Protein 8S9W (pdb70)

InterPro domains:
  IPR002048 EF-hand domain [PF00036] (59-84)
  IPR002048 EF-hand domain [PS50222] (58-88)
  IPR002048 EF-hand domain [SM00054] (57-85)
  IPR011992 EF-hand domain pair [SSF47473] (4-102)
  IPR013787 S100/CaBP-9k-type, calcium binding, subdomain [PF01023] (7-47)
  IPR013787 S100/CaBP-9k-type, calcium binding, subdomain [SM01394] (6-48)
  IPR018247 EF-Hand 1, calcium-binding site [PS00018] (66-78)
  IPR034325 S-100 [cd00213] (4-93)

Foldseek 3Di:
DDDPVRVVVVVVVVLQQVLCCPDDRSQWHALVSVLCSCVVPPVVVCVPDCNNPPVNSVVLQVVLPVVPPRIHGPVSCVSVVVVSVVVVVVVVVVVVVD/DDPVVVVVVVVVCLQQVLCCPDDHSQWAALVSQVVSCCVPPVVLLVVCPPCSSVVSVVQQVVLPVVPPRIHGPVSVVSVVVVSVVS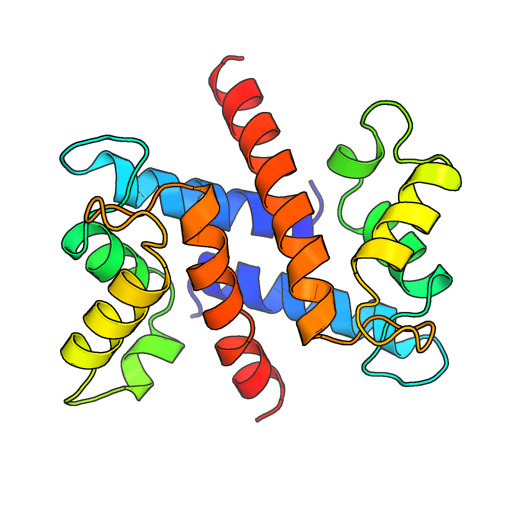VVVVVVD

Sequence (191 aa):
PDTPVEDSLFQIIHCFHHYAAREGDKETLSLEELKALLLDSVPRFMDTLGRRQPYYITELFRAADKNKDNQICFDEFLYILGKLVKDYHLQFHRQLCADTPVEDSLFQIIHCFHHYAAREGDKETLSLEELKALLLDSVPRFMDTLGRRQPYYITELFRAADKNKDNQICFDEFLYILGKLVVKDYHLQFHR

Secondary structure (P-SEA, 3-state):
cccaaaaaaaaaaaaaaaaaacccccccccaaaaaaaaaacccccccccccccaaaaaaaaaaaccccccccccccaaaaaaaaaaaaaaaaaaaaac/ccaaaaaaaaaaaaaaaaaacccccccccaaaaaaaaaaccaaaaaaaccaaaaaaaaaaaaaccccccccccccaaaaaaaaaaaaaaaacc

Solvent-accessible surface area: 10046 Å² total

Radius of gyration: 16.86 Å; Cα contacts (8 Å, |Δi|>4): 207; chains: 2; bounding box: 33×43×44 Å

B-factor: mean 42.8, std 12.38, range [26.48, 92.84]

GO terms:
  GO:0005576 extracellular region (C, IDA)
  GO:0042056 chemoattractant activity (F, IDA)
  GO:0006954 inflammatory response (P, IDA)
  GO:0006954 inflammatory response (P, IGI)
  GO:0005515 protein binding (F, IPI)

Structure (mmCIF, N/CA/C/O backbone):
data_8S9W
#
_entry.id   8S9W
#
_cell.length_a   31.540
_cell.length_b   68.400
_cell.length_c   85.610
_cell.angle_alpha   90.00
_cell.angle_beta   90.00
_cell.angle_gamma   90.00
#
_symmetry.space_group_name_H-M   'P 21 21 21'
#
loop_
_entity.id
_entity.type
_entity.pdbx_description
1 polymer 'Protein S100-A15A'
2 non-polymer GLYCEROL
3 non-polymer 'CALCIUM ION'
4 non-polymer 'THIOCYANATE ION'
5 non-polymer 'SODIUM ION'
6 non-polymer 'ACETATE ION'
7 water water
#
loop_
_atom_site.group_PDB
_atom_site.id
_atom_site.type_symbol
_atom_site.label_atom_id
_atom_site.label_alt_id
_atom_site.label_comp_id
_atom_site.label_asym_id
_atom_site.label_entity_id
_atom_site.label_seq_id
_atom_site.pdbx_PDB_ins_code
_atom_site.Cartn_x
_atom_site.Cartn_y
_atom_site.Cartn_z
_atom_site.occupancy
_atom_site.B_iso_or_equiv
_atom_site.auth_seq_id
_atom_site.auth_comp_id
_atom_site.auth_asym_id
_atom_site.auth_atom_id
_atom_site.pdbx_PDB_model_num
ATOM 1 N N . PRO A 1 2 ? 3.281 -11.003 8.836 1.00 56.44 2 PRO A N 1
ATOM 2 C CA . PRO A 1 2 ? 2.695 -10.755 10.174 1.00 51.86 2 PRO A CA 1
ATOM 3 C C . PRO A 1 2 ? 1.274 -10.172 10.086 1.00 48.96 2 PRO A C 1
ATOM 4 O O . PRO A 1 2 ? 0.803 -9.898 8.987 1.00 49.73 2 PRO A O 1
ATOM 8 N N . ASP A 1 3 ? 0.673 -9.948 11.253 1.00 46.42 3 ASP A N 1
ATOM 9 C CA . ASP A 1 3 ? -0.671 -9.343 11.418 1.00 40.84 3 ASP A CA 1
ATOM 10 C C . ASP A 1 3 ? -0.580 -7.887 10.960 1.00 37.98 3 ASP A C 1
ATOM 11 O O . ASP A 1 3 ? 0.473 -7.270 11.087 1.00 37.69 3 ASP A O 1
ATOM 16 N N . THR A 1 4 ? -1.661 -7.354 10.404 1.00 34.09 4 THR A N 1
ATOM 17 C CA . THR A 1 4 ? -1.732 -5.931 10.043 1.00 31.54 4 THR A CA 1
ATOM 18 C C . THR A 1 4 ? -1.808 -5.099 11.322 1.00 30.51 4 THR A C 1
ATOM 19 O O . THR A 1 4 ? -2.120 -5.585 12.405 1.00 31.09 4 THR A O 1
ATOM 23 N N . PRO A 1 5 ? -1.566 -3.786 11.194 1.00 31.14 5 PRO A N 1
ATOM 24 C CA . PRO A 1 5 ? -1.771 -2.864 12.310 1.00 35.44 5 PRO A CA 1
ATOM 25 C C . PRO A 1 5 ? -3.185 -2.953 12.903 1.00 32.32 5 PRO A C 1
ATOM 26 O O . PRO A 1 5 ? -3.324 -2.897 14.121 1.00 30.38 5 PRO A O 1
ATOM 30 N N . VAL A 1 6 ? -4.198 -3.095 12.058 1.00 30.41 6 VAL A N 1
ATOM 31 C CA . VAL A 1 6 ? -5.595 -3.189 12.549 1.00 29.46 6 VAL A CA 1
ATOM 32 C C . VAL A 1 6 ? -5.763 -4.506 13.275 1.00 31.53 6 VAL A C 1
ATOM 33 O O . VAL A 1 6 ? -6.460 -4.532 14.274 1.00 29.36 6 VAL A O 1
ATOM 37 N N . GLU A 1 7 ? -5.207 -5.589 12.755 1.00 31.78 7 GLU A N 1
ATOM 38 C CA . GLU A 1 7 ? -5.334 -6.894 13.424 1.00 30.44 7 GLU A CA 1
ATOM 39 C C . GLU A 1 7 ? -4.650 -6.831 14.797 1.00 31.67 7 GLU A C 1
ATOM 40 O O . GLU A 1 7 ? -5.208 -7.327 15.776 1.00 29.79 7 GLU A O 1
ATOM 46 N N . ASP A 1 8 ? -3.457 -6.239 14.856 1.00 30.86 8 ASP A N 1
ATOM 47 C CA . ASP A 1 8 ? -2.741 -6.008 16.134 1.00 36.00 8 ASP A CA 1
ATOM 48 C C . ASP A 1 8 ? -3.648 -5.212 17.075 1.00 31.79 8 ASP A C 1
ATOM 49 O O . ASP A 1 8 ? -3.666 -5.509 18.253 1.00 29.37 8 ASP A O 1
ATOM 54 N N . SER A 1 9 ? -4.366 -4.226 16.547 1.00 29.53 9 SER A N 1
ATOM 55 C CA . SER A 1 9 ? -5.277 -3.351 17.318 1.00 29.31 9 SER A CA 1
ATOM 56 C C . SER A 1 9 ? -6.421 -4.164 17.921 1.00 28.12 9 SER A C 1
ATOM 57 O O . SER A 1 9 ? -6.675 -4.048 19.126 1.00 27.44 9 SER A O 1
ATOM 60 N N . LEU A 1 10 ? -7.074 -4.972 17.096 1.00 28.59 10 LEU A N 1
ATOM 61 C CA . LEU A 1 10 ? -8.150 -5.853 17.588 1.00 29.87 10 LEU A CA 1
ATOM 62 C C . LEU A 1 10 ? -7.595 -6.770 18.669 1.00 29.40 10 LEU A C 1
ATOM 63 O O . LEU A 1 10 ? -8.255 -6.932 19.687 1.00 27.05 10 LEU A O 1
ATOM 68 N N . PHE A 1 11 ? -6.443 -7.397 18.464 1.00 29.29 11 PHE A N 1
ATOM 69 C CA . PHE A 1 11 ? -5.917 -8.340 19.469 1.00 31.30 11 PHE A CA 1
ATOM 70 C C . PHE A 1 11 ? -5.607 -7.598 20.766 1.00 33.29 11 PHE A C 1
ATOM 71 O O . PHE A 1 11 ? -5.810 -8.177 21.822 1.00 29.27 11 PHE A O 1
ATOM 79 N N . GLN A 1 12 ? -5.138 -6.350 20.671 1.00 30.08 12 GLN A N 1
ATOM 80 C CA . GLN A 1 12 ? -4.795 -5.549 21.855 1.00 33.17 12 GLN A CA 1
ATOM 81 C C . GLN A 1 12 ? -6.068 -5.313 22.672 1.00 28.23 12 GLN A C 1
ATOM 82 O O . GLN A 1 12 ? -6.002 -5.462 23.903 1.00 28.25 12 GLN A O 1
ATOM 88 N N . ILE A 1 13 ? -7.156 -4.926 22.010 1.00 29.35 13 ILE A N 1
ATOM 89 C CA . ILE A 1 13 ? -8.472 -4.693 22.651 1.00 30.72 13 ILE A CA 1
ATOM 90 C C . ILE A 1 13 ? -8.965 -5.973 23.337 1.00 30.06 13 ILE A C 1
ATOM 91 O O . ILE A 1 13 ? -9.327 -5.936 24.540 1.00 27.92 13 ILE A O 1
ATOM 96 N N . ILE A 1 14 ? -8.920 -7.090 22.629 1.00 29.06 14 ILE A N 1
ATOM 97 C CA . ILE A 1 14 ? -9.345 -8.396 23.191 1.00 29.12 14 ILE A CA 1
ATOM 98 C C . ILE A 1 14 ? -8.460 -8.747 24.398 1.00 29.74 14 ILE A C 1
ATOM 99 O O . ILE A 1 14 ? -8.998 -9.130 25.431 1.00 28.50 14 ILE A O 1
ATOM 104 N N . HIS A 1 15 ? -7.136 -8.685 24.259 1.00 28.53 15 HIS A N 1
ATOM 105 C CA . HIS A 1 15 ? -6.171 -8.985 25.357 1.00 31.71 15 HIS A CA 1
ATOM 106 C C . HIS A 1 15 ? -6.484 -8.143 26.595 1.00 33.32 15 HIS A C 1
ATOM 107 O O . HIS A 1 15 ? -6.463 -8.695 27.723 1.00 33.51 15 HIS A O 1
ATOM 114 N N . CYS A 1 16 ? -6.703 -6.847 26.405 1.00 29.43 16 CYS A N 1
ATOM 115 C CA . CYS A 1 16 ? -7.077 -5.883 27.470 1.00 31.48 16 CYS A CA 1
ATOM 116 C C . CYS A 1 16 ? -8.324 -6.364 28.235 1.00 30.06 16 CYS A C 1
ATOM 117 O O . CYS A 1 16 ? -8.280 -6.490 29.463 1.00 29.24 16 CYS A O 1
ATOM 120 N N . PHE A 1 17 ? -9.428 -6.623 27.544 1.00 27.91 17 PHE A N 1
ATOM 121 C CA . PHE A 1 17 ? -10.666 -7.163 28.126 1.00 30.56 17 PHE A CA 1
ATOM 122 C C . PHE A 1 17 ? -10.343 -8.371 29.023 1.00 29.87 17 PHE A C 1
ATOM 123 O O . PHE A 1 17 ? -10.778 -8.418 30.205 1.00 30.99 17 PHE A O 1
ATOM 131 N N . HIS A 1 18 ? -9.621 -9.332 28.461 1.00 30.28 18 HIS A N 1
ATOM 132 C CA . HIS A 1 18 ? -9.319 -10.617 29.132 1.00 33.15 18 HIS A CA 1
ATOM 133 C C . HIS A 1 18 ? -8.433 -10.414 30.358 1.00 34.35 18 HIS A C 1
ATOM 134 O O . HIS A 1 18 ? -8.645 -11.139 31.361 1.00 32.06 18 HIS A O 1
ATOM 141 N N . HIS A 1 19 ? -7.459 -9.507 30.271 1.00 31.12 19 HIS A N 1
ATOM 142 C CA . HIS A 1 19 ? -6.530 -9.236 31.373 1.00 32.80 19 HIS A CA 1
ATOM 143 C C . HIS A 1 19 ? -7.328 -8.748 32.590 1.00 35.21 19 HIS A C 1
ATOM 144 O O . HIS A 1 19 ? -7.159 -9.308 33.689 1.00 33.03 19 HIS A O 1
ATOM 151 N N . TYR A 1 20 ? -8.192 -7.745 32.413 1.00 31.29 20 TYR A N 1
ATOM 152 C CA . TYR A 1 20 ? -8.983 -7.191 33.528 1.00 30.58 20 TYR A CA 1
ATOM 153 C C . TYR A 1 20 ? -10.066 -8.165 33.972 1.00 31.17 20 TYR A C 1
ATOM 154 O O . TYR A 1 20 ? -10.347 -8.209 35.188 1.00 34.32 20 TYR A O 1
ATOM 163 N N . ALA A 1 21 ? -10.686 -8.886 33.043 1.00 31.55 21 ALA A N 1
ATOM 164 C CA . ALA A 1 21 ? -11.818 -9.758 33.401 1.00 31.06 21 ALA A CA 1
ATOM 165 C C . ALA A 1 21 ? -11.302 -10.940 34.256 1.00 31.73 21 ALA A C 1
ATOM 166 O O . ALA A 1 21 ? -12.087 -11.496 35.018 1.00 31.74 21 ALA A O 1
ATOM 168 N N . ALA A 1 22 ? -10.021 -11.275 34.176 1.00 34.02 22 ALA A N 1
ATOM 169 C CA . ALA A 1 22 ? -9.438 -12.467 34.855 1.00 37.63 22 ALA A CA 1
ATOM 170 C C . ALA A 1 22 ? -9.192 -12.205 36.351 1.00 39.79 22 ALA A C 1
ATOM 171 O O . ALA A 1 22 ? -8.749 -13.139 37.047 1.00 39.50 22 ALA A O 1
ATOM 173 N N . ARG A 1 23 ? -9.433 -11.009 36.855 1.00 35.16 23 ARG A N 1
ATOM 174 C CA . ARG A 1 23 ? -8.979 -10.639 38.228 1.00 39.46 23 ARG A CA 1
ATOM 175 C C . ARG A 1 23 ? -9.836 -11.303 39.308 1.00 43.25 23 ARG A C 1
ATOM 176 O O . ARG A 1 23 ? -9.272 -11.798 40.294 1.00 44.12 23 ARG A O 1
ATOM 184 N N . GLU A 1 24 ? -11.144 -11.321 39.134 1.00 41.37 24 GLU A N 1
ATOM 185 C CA . GLU A 1 24 ? -12.082 -11.793 40.179 1.00 43.35 24 GLU A CA 1
ATOM 186 C C . GLU A 1 24 ? -13.340 -12.331 39.494 1.00 47.12 24 GLU A C 1
ATOM 187 O O . GLU A 1 24 ? -13.523 -12.070 38.285 1.00 36.18 24 GLU A O 1
ATOM 193 N N . GLY A 1 25 ? -14.153 -13.092 40.235 1.00 46.70 25 GLY A N 1
ATOM 194 C CA . GLY A 1 25 ? -15.387 -13.726 39.740 1.00 42.78 25 GLY A CA 1
ATOM 195 C C . GLY A 1 25 ? -15.166 -14.477 38.444 1.00 45.58 25 GLY A C 1
ATOM 196 O O . GLY A 1 25 ? -14.085 -15.058 38.262 1.00 46.78 25 GLY A O 1
ATOM 197 N N . ASP A 1 26 ? -16.184 -14.511 37.588 1.00 42.64 26 ASP A N 1
ATOM 198 C CA . ASP A 1 26 ? -16.069 -15.062 36.217 1.00 45.93 26 ASP A CA 1
ATOM 199 C C . ASP A 1 26 ? -14.856 -14.393 35.534 1.00 45.60 26 ASP A C 1
ATOM 200 O O . ASP A 1 26 ? -14.760 -13.122 35.480 1.00 42.54 26 ASP A O 1
ATOM 205 N N . LYS A 1 27 ? -13.941 -15.218 35.036 1.00 41.81 27 LYS A N 1
ATOM 206 C CA . LYS A 1 27 ? -12.685 -14.772 34.396 1.00 45.29 27 LYS A CA 1
ATOM 207 C C . LYS A 1 27 ? -12.939 -14.254 32.976 1.00 42.10 27 LYS A C 1
ATOM 208 O O . LYS A 1 27 ? -11.963 -13.754 32.389 1.00 49.47 27 LYS A O 1
ATOM 214 N N . GLU A 1 28 ? -14.165 -14.360 32.434 1.00 38.77 28 GLU A N 1
ATOM 215 C CA . GLU A 1 28 ? -14.546 -13.846 31.080 1.00 42.62 28 GLU A CA 1
ATOM 216 C C . GLU A 1 28 ? -15.578 -12.709 31.198 1.00 35.55 28 GLU A C 1
ATOM 217 O O . GLU A 1 28 ? -16.132 -12.307 30.175 1.00 35.08 28 GLU A O 1
ATOM 223 N N . THR A 1 29 ? -15.794 -12.150 32.390 1.00 36.87 29 THR A N 1
ATOM 224 C CA . THR A 1 29 ? -16.644 -10.938 32.537 1.00 34.48 29 THR A CA 1
ATOM 225 C C . THR A 1 29 ? -15.928 -9.935 33.421 1.00 35.37 29 THR A C 1
ATOM 226 O O . THR A 1 29 ? -15.071 -10.333 34.219 1.00 36.22 29 THR A O 1
ATOM 230 N N . LEU A 1 30 ? -16.316 -8.679 33.283 1.00 29.41 30 LEU A N 1
ATOM 231 C CA . LEU A 1 30 ? -15.813 -7.553 34.104 1.00 29.96 30 LEU A CA 1
ATOM 232 C C . LEU A 1 30 ? -16.810 -7.244 35.217 1.00 31.64 30 LEU A C 1
ATOM 233 O O . LEU A 1 30 ? -17.963 -6.934 34.916 1.00 29.75 30 LEU A O 1
ATOM 238 N N . SER A 1 31 ? -16.319 -7.245 36.443 1.00 31.36 31 SER A N 1
ATOM 239 C CA . SER A 1 31 ? -16.973 -6.567 37.594 1.00 33.93 31 SER A CA 1
ATOM 240 C C . SER A 1 31 ? -16.870 -5.060 37.372 1.00 32.79 31 SER A C 1
ATOM 241 O O . SER A 1 31 ? -16.079 -4.662 36.507 1.00 32.85 31 SER A O 1
ATOM 244 N N . LEU A 1 32 ? -17.623 -4.249 38.113 1.00 31.31 32 LEU A N 1
ATOM 245 C CA . LEU A 1 32 ? -17.436 -2.781 38.054 1.00 33.98 32 LEU A CA 1
ATOM 246 C C . LEU A 1 32 ? -15.968 -2.455 38.376 1.00 32.33 32 LEU A C 1
ATOM 247 O O . LEU A 1 32 ? -15.407 -1.572 37.718 1.00 32.12 32 LEU A O 1
ATOM 252 N N . GLU A 1 33 ? -15.372 -3.126 39.347 1.00 34.52 33 GLU A N 1
ATOM 253 C CA . GLU A 1 33 ? -13.993 -2.817 39.808 1.00 37.43 33 GLU A CA 1
ATOM 254 C C . GLU A 1 33 ? -13.001 -3.161 38.687 1.00 36.42 33 GLU A C 1
ATOM 255 O O . GLU A 1 33 ? -12.020 -2.417 38.484 1.00 30.46 33 GLU A O 1
ATOM 261 N N . GLU A 1 34 ? -13.230 -4.266 37.991 1.00 32.45 34 GLU A N 1
ATOM 262 C CA . GLU A 1 34 ? -12.421 -4.634 36.797 1.00 32.34 34 GLU A CA 1
ATOM 263 C C . GLU A 1 34 ? -12.602 -3.611 35.670 1.00 30.72 34 GLU A C 1
ATOM 264 O O . GLU A 1 34 ? -11.593 -3.233 35.064 1.00 29.51 34 GLU A O 1
ATOM 270 N N . LEU A 1 35 ? -13.842 -3.186 35.359 1.00 30.70 35 LEU A N 1
ATOM 271 C CA . LEU A 1 35 ? -14.077 -2.168 34.292 1.00 31.27 35 LEU A CA 1
ATOM 272 C C . LEU A 1 35 ? -13.385 -0.862 34.661 1.00 31.01 35 LEU A C 1
ATOM 273 O O . LEU A 1 35 ? -12.763 -0.238 33.789 1.00 28.66 35 LEU A O 1
ATOM 278 N N . LYS A 1 36 ? -13.547 -0.419 35.901 1.00 31.95 36 LYS A N 1
ATOM 279 C CA . LYS A 1 36 ? -12.936 0.845 36.363 1.00 30.34 36 LYS A CA 1
ATOM 280 C C . LYS A 1 36 ? -11.423 0.796 36.149 1.00 29.31 36 LYS A C 1
ATOM 281 O O . LYS A 1 36 ? -10.892 1.744 35.576 1.00 29.20 36 LYS A O 1
ATOM 287 N N . ALA A 1 37 ? -10.759 -0.282 36.558 1.00 29.30 37 ALA A N 1
ATOM 288 C CA . ALA A 1 37 ? -9.287 -0.432 36.371 1.00 31.73 37 ALA A CA 1
ATOM 289 C C . ALA A 1 37 ? -8.972 -0.461 34.872 1.00 30.52 37 ALA A C 1
ATOM 290 O O . ALA A 1 37 ? -8.032 0.217 34.428 1.00 32.94 37 ALA A O 1
ATOM 292 N N . LEU A 1 38 ? -9.722 -1.243 34.103 1.00 28.28 38 LEU A N 1
ATOM 293 C CA . LEU A 1 38 ? -9.530 -1.306 32.634 1.00 30.53 38 LEU A CA 1
ATOM 294 C C . LEU A 1 38 ? -9.530 0.113 32.050 1.00 30.19 38 LEU A C 1
ATOM 295 O O . LEU A 1 38 ? -8.577 0.463 31.373 1.00 31.60 38 LEU A O 1
ATOM 300 N N . LEU A 1 39 ? -10.532 0.927 32.363 1.00 28.41 39 LEU A N 1
ATOM 301 C CA . LEU A 1 39 ? -10.682 2.275 31.764 1.00 30.29 39 LEU A CA 1
ATOM 302 C C . LEU A 1 39 ? -9.564 3.192 32.254 1.00 30.82 39 LEU A C 1
ATOM 303 O O . LEU A 1 39 ? -8.949 3.864 31.425 1.00 31.24 39 LEU A O 1
ATOM 308 N N . LEU A 1 40 ? -9.306 3.233 33.562 1.00 33.51 40 LEU A N 1
ATOM 309 C CA . LEU A 1 40 ? -8.305 4.209 34.076 1.00 37.41 40 LEU A CA 1
ATOM 310 C C . LEU A 1 40 ? -6.928 3.850 33.558 1.00 32.99 40 LEU A C 1
ATOM 311 O O . LEU A 1 40 ? -6.181 4.774 33.245 1.00 35.33 40 LEU A O 1
ATOM 316 N N . ASP A 1 41 ? -6.602 2.551 33.486 1.00 32.90 41 ASP A N 1
ATOM 317 C CA . ASP A 1 41 ? -5.274 2.101 32.989 1.00 33.99 41 ASP A CA 1
ATOM 318 C C . ASP A 1 41 ? -5.159 2.268 31.454 1.00 34.37 41 ASP A C 1
ATOM 319 O O . ASP A 1 41 ? -4.082 2.604 30.959 1.00 35.97 41 ASP A O 1
ATOM 324 N N . SER A 1 42 ? -6.198 1.962 30.692 1.00 31.18 42 SER A N 1
ATOM 325 C CA . SER A 1 42 ? -6.080 1.671 29.233 1.00 31.51 42 SER A CA 1
ATOM 326 C C . SER A 1 42 ? -6.419 2.900 28.401 1.00 31.18 42 SER A C 1
ATOM 327 O O . SER A 1 42 ? -5.864 3.036 27.290 1.00 33.21 42 SER A O 1
ATOM 330 N N . VAL A 1 43 ? -7.384 3.698 28.879 1.00 32.23 43 VAL A N 1
ATOM 331 C CA . VAL A 1 43 ? -7.881 4.887 28.140 1.00 29.98 43 VAL A CA 1
ATOM 332 C C . VAL A 1 43 ? -7.843 6.129 29.040 1.00 31.55 43 VAL A C 1
ATOM 333 O O . VAL A 1 43 ? -8.853 6.827 29.209 1.00 31.17 43 VAL A O 1
ATOM 337 N N . PRO A 1 44 ? -6.639 6.496 29.541 1.00 33.27 44 PRO A N 1
ATOM 338 C CA . PRO A 1 44 ? -6.486 7.679 30.399 1.00 38.66 44 PRO A CA 1
ATOM 339 C C . PRO A 1 44 ? -6.980 8.980 29.735 1.00 39.32 44 PRO A C 1
ATOM 340 O O . PRO A 1 44 ? -7.659 9.743 30.422 1.00 41.60 44 PRO A O 1
ATOM 344 N N . ARG A 1 45 ? -6.764 9.168 28.430 1.00 37.50 45 ARG A N 1
ATOM 345 C CA . ARG A 1 45 ? -7.165 10.422 27.728 1.00 38.60 45 ARG A CA 1
ATOM 346 C C . ARG A 1 45 ? -8.688 10.577 27.780 1.00 40.58 45 ARG A C 1
ATOM 347 O O . ARG A 1 45 ? -9.163 11.653 28.164 1.00 45.26 45 ARG A O 1
ATOM 355 N N . PHE A 1 46 ? -9.425 9.507 27.501 1.00 35.22 46 PHE A N 1
ATOM 356 C CA . PHE A 1 46 ? -10.898 9.417 27.687 1.00 35.47 46 PHE A CA 1
ATOM 357 C C . PHE A 1 46 ? -11.272 9.774 29.136 1.00 35.14 46 PHE A C 1
ATOM 358 O O . PHE A 1 46 ? -12.171 10.555 29.351 1.00 39.55 46 PHE A O 1
ATOM 366 N N . MET A 1 47 ? -10.636 9.144 30.125 1.00 38.04 47 MET A N 1
ATOM 367 C CA . MET A 1 47 ? -11.006 9.290 31.553 1.00 41.02 47 MET A CA 1
ATOM 368 C C . MET A 1 47 ? -10.619 10.696 32.075 1.00 48.66 47 MET A C 1
ATOM 369 O O . MET A 1 47 ? -11.287 11.158 33.009 1.00 48.54 47 MET A O 1
ATOM 374 N N . ASP A 1 48 ? -9.656 11.385 31.445 1.00 55.46 48 ASP A N 1
ATOM 375 C CA . ASP A 1 48 ? -9.252 12.796 31.749 1.00 63.39 48 ASP A CA 1
ATOM 376 C C . ASP A 1 48 ? -10.392 13.784 31.459 1.00 64.35 48 ASP A C 1
ATOM 377 O O . ASP A 1 48 ? -10.446 14.807 32.148 1.00 72.35 48 ASP A O 1
ATOM 382 N N . THR A 1 49 ? -11.230 13.527 30.451 1.00 69.08 49 THR A N 1
ATOM 383 C CA . THR A 1 49 ? -12.352 14.418 30.050 1.00 64.96 49 THR A CA 1
ATOM 384 C C . THR A 1 49 ? -13.248 14.710 31.257 1.00 69.18 49 THR A C 1
ATOM 385 O O . THR A 1 49 ? -13.718 13.739 31.909 1.00 65.07 49 THR A O 1
ATOM 389 N N . LEU A 1 50 ? -13.490 16.002 31.503 1.00 64.25 50 LEU A N 1
ATOM 390 C CA . LEU A 1 50 ? -14.429 16.542 32.522 1.00 66.47 50 LEU A CA 1
ATOM 391 C C . LEU A 1 50 ? -14.531 15.558 33.689 1.00 66.07 50 LEU A C 1
ATOM 392 O O . LEU A 1 50 ? -13.496 15.294 34.341 1.00 70.15 50 LEU A O 1
ATOM 393 N N . GLY A 1 51 ? -15.727 15.016 33.919 1.00 62.32 51 GLY A N 1
ATOM 394 C CA . GLY A 1 51 ? -16.052 14.286 35.158 1.00 59.36 51 GLY A CA 1
ATOM 395 C C . GLY A 1 51 ? -15.990 12.774 35.008 1.00 57.27 51 GLY A C 1
ATOM 396 O O . GLY A 1 51 ? -16.558 12.087 35.889 1.00 53.57 51 GLY A O 1
ATOM 397 N N . ARG A 1 52 ? -15.312 12.238 33.983 1.00 49.55 52 ARG A N 1
ATOM 398 C CA . ARG A 1 52 ? -15.404 10.774 33.696 1.00 53.18 52 ARG A CA 1
ATOM 399 C C . ARG A 1 52 ? -14.645 9.959 34.755 1.00 52.54 52 ARG A C 1
ATOM 400 O O . ARG A 1 52 ? -14.953 8.753 34.894 1.00 53.91 52 ARG A O 1
ATOM 408 N N . ARG A 1 53 ? -13.717 10.579 35.489 1.00 51.25 53 ARG A N 1
ATOM 409 C CA . ARG A 1 53 ? -13.026 9.958 36.656 1.00 56.27 53 ARG A CA 1
ATOM 410 C C . ARG A 1 53 ? -13.978 9.885 37.868 1.00 59.50 53 ARG A C 1
ATOM 411 O O . ARG A 1 53 ? -13.614 9.214 38.844 1.00 60.78 53 ARG A O 1
ATOM 419 N N . GLN A 1 54 ? -15.156 10.519 37.840 1.00 57.58 54 GLN A N 1
ATOM 420 C CA . GLN A 1 54 ? -16.0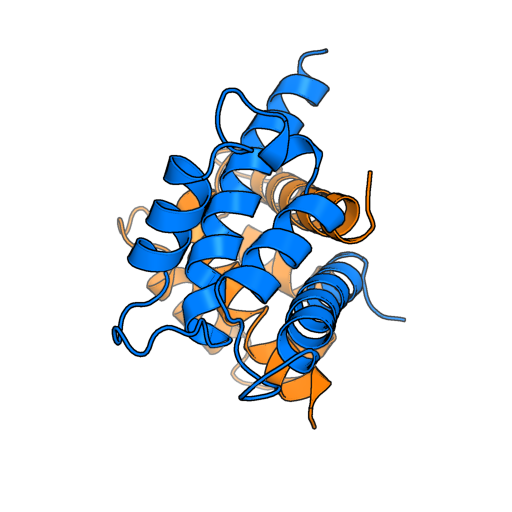66 10.513 39.018 1.00 64.34 54 GLN A CA 1
ATOM 421 C C . GLN A 1 54 ? -16.898 9.230 39.006 1.00 61.25 54 GLN A C 1
ATOM 422 O O . GLN A 1 54 ? -17.305 8.737 37.951 1.00 57.80 54 GLN A O 1
ATOM 428 N N . PRO A 1 55 ? -17.152 8.662 40.205 1.00 61.69 55 PRO A N 1
ATOM 429 C CA . PRO A 1 55 ? -18.026 7.502 40.374 1.00 59.63 55 PRO A CA 1
ATOM 430 C C . PRO A 1 55 ? -19.302 7.489 39.528 1.00 56.54 55 PRO A C 1
ATOM 431 O O . PRO A 1 55 ? -19.619 6.460 38.966 1.00 57.70 55 PRO A O 1
ATOM 435 N N . TYR A 1 56 ? -20.014 8.615 39.475 1.00 53.53 56 TYR A N 1
ATOM 436 C CA . TYR A 1 56 ? -21.296 8.727 38.739 1.00 55.59 56 TYR A CA 1
ATOM 437 C C . TYR A 1 56 ? -21.114 8.215 37.305 1.00 49.17 56 TYR A C 1
ATOM 438 O O . TYR A 1 56 ? -21.921 7.378 36.834 1.00 45.39 56 TYR A O 1
ATOM 447 N N . TYR A 1 57 ? -20.094 8.717 36.612 1.00 45.50 57 TYR A N 1
ATOM 448 C CA . TYR A 1 57 ? -19.894 8.382 35.184 1.00 46.15 57 TYR A CA 1
ATOM 449 C C . TYR A 1 57 ? -19.627 6.870 35.043 1.00 40.17 57 TYR A C 1
ATOM 450 O O . TYR A 1 57 ? -20.266 6.228 34.203 1.00 43.42 57 TYR A O 1
ATOM 459 N N . ILE A 1 58 ? -18.690 6.322 35.810 1.00 41.96 58 ILE A N 1
ATOM 460 C CA . ILE A 1 58 ? -18.305 4.891 35.633 1.00 42.19 58 ILE A CA 1
ATOM 461 C C . ILE A 1 58 ? -19.507 4.024 36.021 1.00 39.24 58 ILE A C 1
ATOM 462 O O . ILE A 1 58 ? -19.835 3.104 35.248 1.00 38.51 58 ILE A O 1
ATOM 467 N N . THR A 1 59 ? -20.238 4.372 37.084 1.00 40.73 59 THR A N 1
ATOM 468 C CA . THR A 1 59 ? -21.411 3.568 37.519 1.00 42.75 59 THR A CA 1
ATOM 469 C C . THR A 1 59 ? -22.501 3.595 36.428 1.00 46.49 59 THR A C 1
ATOM 470 O O . THR A 1 59 ? -23.076 2.535 36.152 1.00 39.43 59 THR A O 1
ATOM 474 N N . GLU A 1 60 ? -22.766 4.733 35.789 1.00 38.72 60 GLU A N 1
ATOM 475 C CA . GLU A 1 60 ? -23.805 4.837 34.727 1.00 44.27 60 GLU A CA 1
ATOM 476 C C . GLU A 1 60 ? -23.375 4.101 33.444 1.00 41.44 60 GLU A C 1
ATOM 477 O O . GLU A 1 60 ? -24.233 3.506 32.741 1.00 40.47 60 GLU A O 1
ATOM 483 N N . LEU A 1 61 ? -22.091 4.125 33.103 1.00 38.46 61 LEU A N 1
ATOM 484 C CA . LEU A 1 61 ? -21.587 3.423 31.892 1.00 36.51 61 LEU A CA 1
ATOM 485 C C . LEU A 1 61 ? -21.735 1.917 32.122 1.00 36.47 61 LEU A C 1
ATOM 486 O O . LEU A 1 61 ? -22.176 1.230 31.203 1.00 38.26 61 LEU A O 1
ATOM 491 N N . PHE A 1 62 ? -21.387 1.437 33.316 1.00 34.37 62 PHE A N 1
ATOM 492 C CA . PHE A 1 62 ? -21.511 -0.002 33.661 1.00 35.09 62 PHE A CA 1
ATOM 493 C C . PHE A 1 62 ? -22.985 -0.382 33.583 1.00 33.92 62 PHE A C 1
ATOM 494 O O . PHE A 1 62 ? -23.314 -1.413 32.977 1.00 37.47 62 PHE A O 1
ATOM 502 N N . ARG A 1 63 ? -23.852 0.440 34.188 1.00 36.62 63 ARG A N 1
ATOM 503 C CA . ARG A 1 63 ? -25.311 0.135 34.179 1.00 39.82 63 ARG A CA 1
ATOM 504 C C . ARG A 1 63 ? -25.795 0.060 32.727 1.00 38.19 63 ARG A C 1
ATOM 505 O O . ARG A 1 63 ? -26.521 -0.905 32.381 1.00 39.21 63 ARG A O 1
ATOM 513 N N . ALA A 1 64 ? -25.446 1.031 31.882 1.00 39.55 64 ALA A N 1
ATOM 514 C CA . ALA A 1 64 ? -25.914 1.038 30.479 1.00 42.15 64 ALA A CA 1
ATOM 515 C C . ALA A 1 64 ? -25.423 -0.222 29.742 1.00 41.21 64 ALA A C 1
ATOM 516 O O . ALA A 1 64 ? -26.164 -0.779 28.894 1.00 40.77 64 ALA A O 1
ATOM 518 N N . ALA A 1 65 ? -24.186 -0.645 30.004 1.00 40.78 65 ALA A N 1
ATOM 519 C CA . ALA A 1 65 ? -23.534 -1.759 29.289 1.00 34.44 65 ALA A CA 1
ATOM 520 C C . ALA A 1 65 ? -24.110 -3.099 29.757 1.00 34.56 65 ALA A C 1
ATOM 521 O O . ALA A 1 65 ? -24.110 -4.012 28.947 1.00 33.68 65 ALA A O 1
ATOM 523 N N . ASP A 1 66 ? -24.500 -3.206 31.028 1.00 37.67 66 ASP A N 1
ATOM 524 C CA . ASP A 1 66 ? -24.927 -4.479 31.668 1.00 35.75 66 ASP A CA 1
ATOM 525 C C . ASP A 1 66 ? -26.399 -4.749 31.306 1.00 42.02 66 ASP A C 1
ATOM 526 O O . ASP A 1 66 ? -27.277 -4.638 32.201 1.00 39.05 66 ASP A O 1
ATOM 531 N N . LYS A 1 67 ? -26.642 -5.112 30.055 1.00 40.91 67 LYS A N 1
ATOM 532 C CA . LYS A 1 67 ? -28.001 -5.242 29.467 1.00 44.82 67 LYS A CA 1
ATOM 533 C C . LYS A 1 67 ? -28.790 -6.340 30.199 1.00 45.09 67 LYS A C 1
ATOM 534 O O . LYS A 1 67 ? -29.998 -6.140 30.376 1.00 43.66 67 LYS A O 1
ATOM 538 N N . ASN A 1 68 ? -28.171 -7.431 30.668 1.00 39.75 68 ASN A N 1
ATOM 539 C CA . ASN A 1 68 ? -28.949 -8.506 31.347 1.00 38.58 68 ASN A CA 1
ATOM 540 C C . ASN A 1 68 ? -28.937 -8.324 32.880 1.00 39.06 68 ASN A C 1
ATOM 541 O O . ASN A 1 68 ? -29.345 -9.253 33.571 1.00 40.91 68 ASN A O 1
ATOM 546 N N . LYS A 1 69 ? -28.425 -7.209 33.408 1.00 39.15 69 LYS A N 1
ATOM 547 C CA . LYS A 1 69 ? -28.578 -6.811 34.844 1.00 42.19 69 LYS A CA 1
ATOM 548 C C . LYS A 1 69 ? -28.005 -7.866 35.795 1.00 40.29 69 LYS A C 1
ATOM 549 O O . LYS A 1 69 ? -28.593 -8.053 36.869 1.00 42.93 69 LYS A O 1
ATOM 553 N N . ASP A 1 70 ? -26.907 -8.536 35.440 1.00 35.57 70 ASP A N 1
ATOM 554 C CA . ASP A 1 70 ? -26.295 -9.591 36.283 1.00 35.69 70 ASP A CA 1
ATOM 555 C C . ASP A 1 70 ? -25.039 -9.057 36.968 1.00 34.36 70 ASP A C 1
ATOM 556 O O . ASP A 1 70 ? -24.320 -9.882 37.531 1.00 36.45 70 ASP A O 1
ATOM 561 N N . ASN A 1 71 ? -24.776 -7.747 36.925 1.00 32.68 71 ASN A N 1
ATOM 562 C CA . ASN A 1 71 ? -23.673 -7.098 37.675 1.00 34.13 71 ASN A CA 1
ATOM 563 C C . ASN A 1 71 ? -22.309 -7.594 37.167 1.00 36.92 71 ASN A C 1
ATOM 564 O O . ASN A 1 71 ? -21.338 -7.616 37.949 1.00 36.02 71 ASN A O 1
ATOM 569 N N . GLN A 1 72 ? -22.221 -7.916 35.880 1.00 35.22 72 GLN A N 1
ATOM 570 C CA . GLN A 1 72 ? -20.926 -8.122 35.195 1.00 34.12 72 GLN A CA 1
ATOM 571 C C . GLN A 1 72 ? -21.091 -7.783 33.706 1.00 37.05 72 GLN A C 1
ATOM 572 O O . GLN A 1 72 ? -22.222 -7.855 33.177 1.00 35.71 72 GLN A O 1
ATOM 578 N N . ILE A 1 73 ? -20.003 -7.369 33.066 1.00 33.49 73 ILE A N 1
ATOM 579 C CA . ILE A 1 73 ? -19.941 -7.069 31.607 1.00 33.42 73 ILE A CA 1
ATOM 580 C C . ILE A 1 73 ? -19.286 -8.255 30.900 1.00 31.83 73 ILE A C 1
ATOM 581 O O . ILE A 1 73 ? -18.066 -8.474 31.056 1.00 31.52 73 ILE A O 1
ATOM 586 N N . CYS A 1 74 ? -20.048 -8.978 30.104 1.00 32.42 74 CYS A N 1
ATOM 587 C CA . CYS A 1 74 ? -19.479 -10.031 29.236 1.00 36.24 74 CYS A CA 1
ATOM 588 C C . CYS A 1 74 ? -18.899 -9.379 27.972 1.00 32.47 74 CYS A C 1
ATOM 589 O O . CYS A 1 74 ? -19.020 -8.162 27.747 1.00 30.03 74 CYS A O 1
ATOM 592 N N . PHE A 1 75 ? -18.260 -10.185 27.151 1.00 36.49 75 PHE A N 1
ATOM 593 C CA . PHE A 1 75 ? -17.549 -9.678 25.956 1.00 35.74 75 PHE A CA 1
ATOM 594 C C . PHE A 1 75 ? -18.521 -8.972 25.010 1.00 34.37 75 PHE A C 1
ATOM 595 O O . PHE A 1 75 ? -18.174 -7.893 24.561 1.00 32.06 75 PHE A O 1
ATOM 603 N N . ASP A 1 76 ? -19.696 -9.546 24.719 1.00 35.32 76 ASP A N 1
ATOM 604 C CA . ASP A 1 76 ? -20.706 -8.909 23.818 1.00 39.09 76 ASP A CA 1
ATOM 605 C C . ASP A 1 76 ? -21.156 -7.561 24.404 1.00 35.69 76 ASP A C 1
ATOM 606 O O . ASP A 1 76 ? -21.239 -6.554 23.657 1.00 36.53 76 ASP A O 1
ATOM 611 N N . GLU A 1 77 ? -21.399 -7.480 25.712 1.00 32.73 77 GLU A N 1
ATOM 612 C CA . GLU A 1 77 ? -21.832 -6.206 26.343 1.00 32.21 77 GLU A CA 1
ATOM 613 C C . GLU A 1 77 ? -20.680 -5.195 26.276 1.00 30.91 77 GLU A C 1
ATOM 614 O O . GLU A 1 77 ? -20.938 -3.983 26.223 1.00 32.14 77 GLU A O 1
ATOM 620 N N . PHE A 1 78 ? -19.430 -5.640 26.323 1.00 31.33 78 PHE A N 1
ATOM 621 C CA . PHE A 1 78 ? -18.255 -4.738 26.281 1.00 33.04 78 PHE A CA 1
ATOM 622 C C . PHE A 1 78 ? -18.206 -3.958 24.957 1.00 32.87 78 PHE A C 1
ATOM 623 O O . PHE A 1 78 ? -17.708 -2.814 24.951 1.00 32.05 78 PHE A O 1
ATOM 631 N N . LEU A 1 79 ? -18.745 -4.501 23.863 1.00 33.63 79 LEU A N 1
ATOM 632 C CA . LEU A 1 79 ? -18.791 -3.792 22.554 1.00 33.31 79 LEU A CA 1
ATOM 633 C C . LEU A 1 79 ? -19.490 -2.445 22.705 1.00 32.45 79 LEU A C 1
ATOM 634 O O . LEU A 1 79 ? -19.112 -1.512 22.010 1.00 34.95 79 LEU A O 1
ATOM 639 N N . TYR A 1 80 ? -20.468 -2.348 23.588 1.00 34.31 80 TYR A N 1
ATOM 640 C CA . TYR A 1 80 ? -21.171 -1.075 23.858 1.00 35.42 80 TYR A CA 1
ATOM 641 C C . TYR A 1 80 ? -20.142 -0.025 24.321 1.00 33.48 80 TYR A C 1
ATOM 642 O O . TYR A 1 80 ? -20.137 1.158 23.851 1.00 34.98 80 TYR A O 1
ATOM 651 N N . ILE A 1 81 ? -19.293 -0.433 25.269 1.00 30.51 81 ILE A N 1
ATOM 652 C CA . ILE A 1 81 ? -18.264 0.433 25.886 1.00 32.61 81 ILE A CA 1
ATOM 653 C C . ILE A 1 81 ? -17.240 0.752 24.790 1.00 30.14 81 ILE A C 1
ATOM 654 O O . ILE A 1 81 ? -16.831 1.915 24.668 1.00 31.83 81 ILE A O 1
ATOM 659 N N . LEU A 1 82 ? -16.796 -0.252 24.040 1.00 31.61 82 LEU A N 1
ATOM 660 C CA . LEU A 1 82 ? -15.780 -0.045 22.980 1.00 31.99 82 LEU A CA 1
ATOM 661 C C . LEU A 1 82 ? -16.299 0.996 21.979 1.00 32.49 82 LEU A C 1
ATOM 662 O O . LEU A 1 82 ? -15.524 1.860 21.624 1.00 30.57 82 LEU A O 1
ATOM 667 N N . GLY A 1 83 ? -17.587 0.964 21.623 1.00 32.99 83 GLY A N 1
ATOM 668 C CA . GLY A 1 83 ? -18.196 1.973 20.727 1.00 34.61 83 GLY A CA 1
ATOM 669 C C . GLY A 1 83 ? -18.092 3.379 21.295 1.00 33.20 83 GLY A C 1
ATOM 670 O O . GLY A 1 83 ? -17.699 4.314 20.534 1.00 31.94 83 GLY A O 1
ATOM 671 N N . LYS A 1 84 ? -18.367 3.530 22.593 1.00 33.60 84 LYS A N 1
ATOM 672 C CA . LYS A 1 84 ? -18.272 4.843 23.268 1.00 34.68 84 LYS A CA 1
ATOM 673 C C . LYS A 1 84 ? -16.829 5.312 23.217 1.00 35.35 84 LYS A C 1
ATOM 674 O O . LYS A 1 84 ? -16.610 6.494 22.971 1.00 33.52 84 LYS A O 1
ATOM 680 N N . LEU A 1 85 ? -15.874 4.419 23.471 1.00 30.53 85 LEU A N 1
ATOM 681 C CA . LEU A 1 85 ? -14.439 4.789 23.488 1.00 32.56 85 LEU A CA 1
ATOM 682 C C . LEU A 1 85 ? -14.003 5.234 22.093 1.00 31.66 85 LEU A C 1
ATOM 683 O O . LEU A 1 85 ? -13.295 6.268 21.965 1.00 32.58 85 LEU A O 1
ATOM 688 N N . VAL A 1 86 ? -14.362 4.451 21.067 1.00 32.47 86 VAL A N 1
ATOM 689 C CA . VAL A 1 86 ? -13.902 4.733 19.687 1.00 31.97 86 VAL A CA 1
ATOM 690 C C . VAL A 1 86 ? -14.489 6.082 19.250 1.00 31.97 86 VAL A C 1
ATOM 691 O O . VAL A 1 86 ? -13.769 6.845 18.629 1.00 35.52 86 VAL A O 1
ATOM 695 N N . LYS A 1 87 ? -15.738 6.385 19.606 1.00 33.41 87 LYS A N 1
ATOM 696 C CA . LYS A 1 87 ? -16.390 7.673 19.236 1.00 35.66 87 LYS A CA 1
ATOM 697 C C . LYS A 1 87 ? -15.682 8.846 19.927 1.00 41.62 87 LYS A C 1
ATOM 698 O O . LYS A 1 87 ? -15.466 9.905 19.284 1.00 36.97 87 LYS A O 1
ATOM 703 N N . ASP A 1 88 ? -15.335 8.695 21.200 1.00 36.81 88 ASP A N 1
ATOM 704 C CA . ASP A 1 88 ? -14.573 9.751 21.897 1.00 40.09 88 ASP A CA 1
ATOM 705 C C . ASP A 1 88 ? -13.188 9.919 21.275 1.00 38.29 88 ASP A C 1
ATOM 706 O O . ASP A 1 88 ? -12.772 11.069 21.140 1.00 40.37 88 ASP A O 1
ATOM 711 N N . TYR A 1 89 ? -12.463 8.844 20.945 1.00 35.46 89 TYR A N 1
ATOM 712 C CA . TYR A 1 89 ? -11.094 8.958 20.379 1.00 36.99 89 TYR A CA 1
ATOM 713 C C . TYR A 1 89 ? -11.179 9.501 18.936 1.00 41.26 89 TYR A C 1
ATOM 714 O O . TYR A 1 89 ? -10.219 10.114 18.445 1.00 37.69 89 TYR A O 1
ATOM 723 N N . HIS A 1 90 ? -12.322 9.325 18.283 1.00 39.76 90 HIS A N 1
ATOM 724 C CA . HIS A 1 90 ? -12.571 9.903 16.938 1.00 39.27 90 HIS A CA 1
ATOM 725 C C . HIS A 1 90 ? -12.607 11.441 17.029 1.00 39.70 90 HIS A C 1
ATOM 726 O O . HIS A 1 90 ? -11.961 12.089 16.189 1.00 44.38 90 HIS A O 1
ATOM 733 N N . LEU A 1 91 ? -13.299 12.014 18.011 1.00 38.08 91 LEU A N 1
ATOM 734 C CA . LEU A 1 91 ? -13.217 13.483 18.286 1.00 44.50 91 LEU A CA 1
ATOM 735 C C . LEU A 1 91 ? -11.756 13.885 18.585 1.00 43.62 91 LEU A C 1
ATOM 736 O O . LEU A 1 91 ? -11.289 14.885 18.012 1.00 46.29 91 LEU A O 1
ATOM 741 N N . GLN A 1 92 ? -11.031 13.154 19.441 1.00 40.54 92 GLN A N 1
ATOM 742 C CA . GLN A 1 92 ? -9.619 13.504 19.778 1.00 39.64 92 GLN A CA 1
ATOM 743 C C . GLN A 1 92 ? -8.755 13.489 18.504 1.00 42.90 92 GLN A C 1
ATOM 744 O O . GLN A 1 92 ? -7.914 14.385 18.359 1.00 45.91 92 GLN A O 1
ATOM 750 N N . PHE A 1 93 ? -8.937 12.501 17.621 1.00 44.48 93 PHE A N 1
ATOM 751 C CA . PHE A 1 93 ? -8.223 12.368 16.313 1.00 47.36 93 PHE A CA 1
ATOM 752 C C . PHE A 1 93 ? -8.458 13.655 15.495 1.00 47.77 93 PHE A C 1
ATOM 753 O O . PHE A 1 93 ? -7.493 14.262 14.991 1.00 43.75 93 PHE A O 1
ATOM 761 N N . HIS A 1 94 ? -9.712 14.098 15.404 1.00 47.42 94 HIS A N 1
ATOM 762 C CA . HIS A 1 94 ? -10.087 15.350 14.692 1.00 52.40 94 HIS A CA 1
ATOM 763 C C . HIS A 1 94 ? -9.467 16.585 15.367 1.00 49.60 94 HIS A C 1
ATOM 764 O O . HIS A 1 94 ? -9.025 17.483 14.620 1.00 43.10 94 HIS A O 1
ATOM 771 N N . ARG A 1 95 ? -9.432 16.667 16.701 1.00 48.23 95 ARG A N 1
ATOM 772 C CA . ARG A 1 95 ? -8.852 17.859 17.388 1.00 53.80 95 ARG A CA 1
ATOM 773 C C . ARG A 1 95 ? -7.340 17.919 17.128 1.00 54.43 95 ARG A C 1
ATOM 774 O O . ARG A 1 95 ? -6.814 19.038 17.025 1.00 53.94 95 ARG A O 1
ATOM 782 N N . GLN A 1 96 ? -6.681 16.760 16.989 1.00 52.92 96 GLN A N 1
ATOM 783 C CA . GLN A 1 96 ? -5.209 16.632 16.810 1.00 61.50 96 GLN A CA 1
ATOM 784 C C . GLN A 1 96 ? -4.853 17.063 15.385 1.00 63.20 96 GLN A C 1
ATOM 785 O O . GLN A 1 96 ? -3.836 17.764 15.220 1.00 64.51 96 GLN A O 1
ATOM 786 N N . LEU A 1 97 ? -5.665 16.652 14.408 1.00 62.92 97 LEU A N 1
ATOM 787 C CA . LEU A 1 97 ? -5.539 17.045 12.978 1.00 67.51 97 LEU A CA 1
ATOM 788 C C . LEU A 1 97 ? -5.657 18.571 12.863 1.00 68.26 97 LEU A C 1
ATOM 789 O O . LEU A 1 97 ? -4.959 19.139 12.012 1.00 64.79 97 LEU A O 1
ATOM 790 N N . CYS A 1 98 ? -6.507 19.198 13.690 1.00 65.02 98 CYS A N 1
ATOM 791 C CA . CYS A 1 98 ? -6.831 20.651 13.654 1.00 68.83 98 CYS A CA 1
ATOM 792 C C . CYS A 1 98 ? -5.745 21.476 14.362 1.00 72.18 98 CYS A C 1
ATOM 793 O O . CYS A 1 98 ? -5.758 22.711 14.184 1.00 84.89 98 CYS A O 1
ATOM 795 N N . ALA A 1 99 ? -4.852 20.827 15.124 1.00 70.45 99 ALA A N 1
ATOM 796 C CA . ALA A 1 99 ? -3.725 21.446 15.867 1.00 73.77 99 ALA A CA 1
ATOM 797 C C . ALA A 1 99 ? -2.393 21.046 15.221 1.00 73.98 99 ALA A C 1
ATOM 798 O O . ALA A 1 99 ? -2.290 21.063 13.999 1.00 77.53 99 ALA A O 1
ATOM 800 C C . PRO B 1 2 ? 0.945 8.515 25.595 1.00 63.93 2 PRO B C 1
ATOM 801 O O . PRO B 1 2 ? 0.624 8.268 26.740 1.00 65.90 2 PRO B O 1
ATOM 802 N N . ASP B 1 3 ? 0.690 7.672 24.593 1.00 56.03 3 ASP B N 1
ATOM 803 C CA . ASP B 1 3 ? -0.573 6.896 24.487 1.00 49.84 3 ASP B CA 1
ATOM 804 C C . ASP B 1 3 ? -0.321 5.466 24.980 1.00 40.94 3 ASP B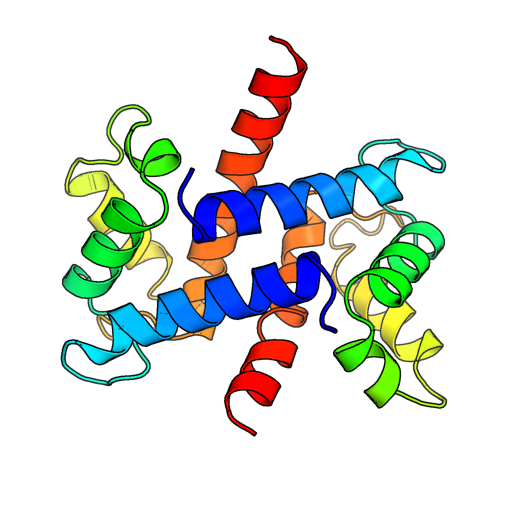 C 1
ATOM 805 O O . ASP B 1 3 ? 0.766 4.936 24.765 1.00 44.22 3 ASP B O 1
ATOM 810 N N . THR B 1 4 ? -1.333 4.831 25.572 1.00 38.95 4 THR B N 1
ATOM 811 C CA . THR B 1 4 ? -1.269 3.391 25.908 1.00 38.08 4 THR B CA 1
ATOM 812 C C . THR B 1 4 ? -1.404 2.567 24.633 1.00 35.91 4 THR B C 1
ATOM 813 O O . THR B 1 4 ? -1.834 3.055 23.587 1.00 35.27 4 THR B O 1
ATOM 817 N N . PRO B 1 5 ? -1.037 1.275 24.714 1.00 36.88 5 PRO B N 1
ATOM 818 C CA . PRO B 1 5 ? -1.279 0.327 23.626 1.00 35.82 5 PRO B CA 1
ATOM 819 C C . PRO B 1 5 ? -2.755 0.288 23.179 1.00 30.49 5 PRO B C 1
ATOM 820 O O . PRO B 1 5 ? -2.997 0.212 21.999 1.00 32.65 5 PRO B O 1
ATOM 824 N N . VAL B 1 6 ? -3.719 0.368 24.090 1.00 32.48 6 VAL B N 1
ATOM 825 C CA . VAL B 1 6 ? -5.151 0.395 23.682 1.00 28.42 6 VAL B CA 1
ATOM 826 C C . VAL B 1 6 ? -5.443 1.720 22.982 1.00 32.17 6 VAL B C 1
ATOM 827 O O . VAL B 1 6 ? -6.174 1.718 21.988 1.00 29.80 6 VAL B O 1
ATOM 831 N N . GLU B 1 7 ? -4.879 2.841 23.456 1.00 31.91 7 GLU B N 1
ATOM 832 C CA . GLU B 1 7 ? -5.130 4.135 22.783 1.00 33.79 7 GLU B CA 1
ATOM 833 C C . GLU B 1 7 ? -4.572 4.092 21.359 1.00 30.40 7 GLU B C 1
ATOM 834 O O . GLU B 1 7 ? -5.269 4.571 20.434 1.00 30.17 7 GLU B O 1
ATOM 840 N N . ASP B 1 8 ? -3.357 3.568 21.198 1.00 34.17 8 ASP B N 1
ATOM 841 C CA . ASP B 1 8 ? -2.682 3.360 19.884 1.00 37.15 8 ASP B CA 1
ATOM 842 C C . ASP B 1 8 ? -3.600 2.520 18.980 1.00 31.86 8 ASP B C 1
ATOM 843 O O . ASP B 1 8 ? -3.779 2.894 17.831 1.00 34.68 8 ASP B O 1
ATOM 848 N N . SER B 1 9 ? -4.183 1.454 19.521 1.00 31.56 9 SER B N 1
ATOM 849 C CA . SER B 1 9 ? -5.167 0.561 18.856 1.00 29.42 9 SER B CA 1
ATOM 850 C C . SER B 1 9 ? -6.425 1.316 18.401 1.00 28.77 9 SER B C 1
ATOM 851 O O . SER B 1 9 ? -6.839 1.140 17.242 1.00 30.27 9 SER B O 1
ATOM 854 N N . LEU B 1 10 ? -7.033 2.134 19.256 1.00 30.47 10 LEU B N 1
ATOM 855 C CA . LEU B 1 10 ? -8.225 2.917 18.872 1.00 30.40 10 LEU B CA 1
ATOM 856 C C . LEU B 1 10 ? -7.866 3.901 17.768 1.00 30.72 10 LEU B C 1
ATOM 857 O O . LEU B 1 10 ? -8.614 4.024 16.798 1.00 28.78 10 LEU B O 1
ATOM 862 N N . PHE B 1 11 ? -6.731 4.580 17.870 1.00 29.48 11 PHE B N 1
ATOM 863 C CA . PHE B 1 11 ? -6.364 5.563 16.836 1.00 31.95 11 PHE B CA 1
ATOM 864 C C . PHE B 1 11 ? -6.099 4.835 15.511 1.00 28.91 11 PHE B C 1
ATOM 865 O O . PHE B 1 11 ? -6.440 5.373 14.490 1.00 31.49 11 PHE B O 1
ATOM 873 N N . GLN B 1 12 ? -5.510 3.641 15.548 1.00 30.09 12 GLN B N 1
ATOM 874 C CA . GLN B 1 12 ? -5.167 2.852 14.343 1.00 31.75 12 GLN B CA 1
ATOM 875 C C . GLN B 1 12 ? -6.473 2.537 13.618 1.00 31.94 12 GLN B C 1
ATOM 876 O O . GLN B 1 12 ? -6.528 2.731 12.406 1.00 31.47 12 GLN B O 1
ATOM 882 N N . ILE B 1 13 ? -7.492 2.074 14.332 1.00 31.30 13 ILE B N 1
ATOM 883 C CA . ILE B 1 13 ? -8.846 1.805 13.768 1.00 32.45 13 ILE B CA 1
ATOM 884 C C . ILE B 1 13 ? -9.457 3.074 13.156 1.00 32.54 13 ILE B C 1
ATOM 885 O O . ILE B 1 13 ? -10.013 3.018 12.008 1.00 29.83 13 ILE B O 1
ATOM 890 N N . ILE B 1 14 ? -9.389 4.196 13.864 1.00 31.27 14 ILE B N 1
ATOM 891 C CA . ILE B 1 14 ? -9.954 5.476 13.353 1.00 31.67 14 ILE B CA 1
ATOM 892 C C . ILE B 1 14 ? -9.176 5.876 12.087 1.00 30.73 14 ILE B C 1
ATOM 893 O O . ILE B 1 14 ? -9.842 6.281 11.134 1.00 34.95 14 ILE B O 1
ATOM 898 N N . HIS B 1 15 ? -7.834 5.775 12.106 1.00 32.48 15 HIS B N 1
ATOM 899 C CA . HIS B 1 15 ? -6.943 6.140 10.956 1.00 32.69 15 HIS B CA 1
ATOM 900 C C . HIS B 1 15 ? -7.369 5.301 9.733 1.00 35.31 15 HIS B C 1
ATOM 901 O O . HIS B 1 15 ? -7.575 5.837 8.596 1.00 34.02 15 HIS B O 1
ATOM 908 N N . CYS B 1 16 ? -7.565 4.013 9.988 1.00 34.75 16 CYS B N 1
ATOM 909 C CA . CYS B 1 16 ? -7.983 3.006 8.995 1.00 33.10 16 CYS B CA 1
ATOM 910 C C . CYS B 1 16 ? -9.261 3.451 8.313 1.00 30.84 16 CYS B C 1
ATOM 911 O O . CYS B 1 16 ? -9.259 3.616 7.089 1.00 32.09 16 CYS B O 1
ATOM 914 N N . PHE B 1 17 ? -10.298 3.738 9.081 1.00 31.75 17 PHE B N 1
ATOM 915 C CA . PHE B 1 17 ? -11.591 4.189 8.540 1.00 30.27 17 PHE B CA 1
ATOM 916 C C . PHE B 1 17 ? -11.380 5.392 7.620 1.00 31.94 17 PHE B C 1
ATOM 917 O O . PHE B 1 17 ? -11.927 5.440 6.512 1.00 31.72 17 PHE B O 1
ATOM 925 N N . HIS B 1 18 ? -10.660 6.409 8.091 1.00 32.78 18 HIS B N 1
ATOM 926 C CA . HIS B 1 18 ? -10.492 7.654 7.305 1.00 37.74 18 HIS B CA 1
ATOM 927 C C . HIS B 1 18 ? -9.680 7.383 6.040 1.00 33.66 18 HIS B C 1
ATOM 928 O O . HIS B 1 18 ? -9.991 8.039 5.045 1.00 37.53 18 HIS B O 1
ATOM 935 N N . HIS B 1 19 ? -8.661 6.531 6.108 1.00 35.31 19 HIS B N 1
ATOM 936 C CA . HIS B 1 19 ? -7.744 6.197 4.995 1.00 33.61 19 HIS B CA 1
ATOM 937 C C . HIS B 1 19 ? -8.583 5.685 3.812 1.00 36.43 19 HIS B C 1
ATOM 938 O O . HIS B 1 19 ? -8.351 6.131 2.675 1.00 38.51 19 HIS B O 1
ATOM 945 N N . TYR B 1 20 ? -9.570 4.804 4.062 1.00 30.85 20 TYR B N 1
ATOM 946 C CA . TYR B 1 20 ? -10.430 4.210 2.999 1.00 29.23 20 TYR B CA 1
ATOM 947 C C . TYR B 1 20 ? -11.616 5.122 2.640 1.00 30.20 20 TYR B C 1
ATOM 948 O O . TYR B 1 20 ? -11.928 5.263 1.466 1.00 32.51 20 TYR B O 1
ATOM 957 N N . ALA B 1 21 ? -12.238 5.805 3.611 1.00 29.22 21 ALA B N 1
ATOM 958 C CA . ALA B 1 21 ? -13.438 6.629 3.403 1.00 32.46 21 ALA B CA 1
ATOM 959 C C . ALA B 1 21 ? -13.147 7.813 2.470 1.00 32.37 21 ALA B C 1
ATOM 960 O O . ALA B 1 21 ? -14.076 8.254 1.744 1.00 34.24 21 ALA B O 1
ATOM 962 N N . ALA B 1 22 ? -11.902 8.276 2.483 1.00 34.33 22 ALA B N 1
ATOM 963 C CA . ALA B 1 22 ? -11.472 9.513 1.786 1.00 37.24 22 ALA B CA 1
ATOM 964 C C . ALA B 1 22 ? -11.299 9.255 0.277 1.00 41.57 22 ALA B C 1
ATOM 965 O O . ALA B 1 22 ? -11.095 10.234 -0.468 1.00 35.92 22 ALA B O 1
ATOM 967 N N . ARG B 1 23 ? -11.374 8.000 -0.197 1.00 33.68 23 ARG B N 1
ATOM 968 C CA . ARG B 1 23 ? -10.983 7.684 -1.608 1.00 37.28 23 ARG B CA 1
ATOM 969 C C . ARG B 1 23 ? -12.014 8.240 -2.589 1.00 38.78 23 ARG B C 1
ATOM 970 O O . ARG B 1 23 ? -11.624 8.916 -3.547 1.00 40.41 23 ARG B O 1
ATOM 978 N N . GLU B 1 24 ? -13.296 7.987 -2.366 1.00 39.23 24 GLU B N 1
ATOM 979 C CA . GLU B 1 24 ? -14.373 8.322 -3.326 1.00 40.35 24 GLU B CA 1
ATOM 980 C C . GLU B 1 24 ? -15.570 8.923 -2.608 1.00 42.28 24 GLU B C 1
ATOM 981 O O . GLU B 1 24 ? -15.628 8.827 -1.362 1.00 37.41 24 GLU B O 1
ATOM 987 N N . GLY B 1 25 ? -16.433 9.599 -3.383 1.00 39.99 25 GLY B N 1
ATOM 988 C CA . GLY B 1 25 ? -17.703 10.168 -2.892 1.00 42.45 25 GLY B CA 1
ATOM 989 C C . GLY B 1 25 ? -17.479 10.985 -1.639 1.00 39.06 25 GLY B C 1
ATOM 990 O O . GLY B 1 25 ? -16.407 11.618 -1.514 1.00 46.78 25 GLY B O 1
ATOM 991 N N . ASP B 1 26 ? -18.425 10.944 -0.696 1.00 45.16 26 ASP B N 1
ATOM 992 C CA . ASP B 1 26 ? -18.282 11.574 0.645 1.00 41.91 26 ASP B CA 1
ATOM 993 C C . ASP B 1 26 ? -17.018 11.047 1.321 1.00 45.47 26 ASP B C 1
ATOM 994 O O . ASP B 1 26 ? -16.869 9.804 1.394 1.00 41.08 26 ASP B O 1
ATOM 999 N N . LYS B 1 27 ? -16.155 11.944 1.813 1.00 41.18 27 LYS B N 1
ATOM 1000 C CA . LYS B 1 27 ? -14.813 11.622 2.377 1.00 45.20 27 LYS B CA 1
ATOM 1001 C C . LYS B 1 27 ? -14.937 11.079 3.808 1.00 41.47 27 LYS B C 1
ATOM 1002 O O . LYS B 1 27 ? -13.938 10.607 4.345 1.00 45.46 27 LYS B O 1
ATOM 1006 N N . GLU B 1 28 ? -16.135 11.119 4.392 1.00 42.88 28 GLU B N 1
ATOM 1007 C CA . GLU B 1 28 ? -16.393 10.763 5.806 1.00 43.37 28 GLU B CA 1
ATOM 1008 C C . GLU B 1 28 ? -17.170 9.451 5.848 1.00 35.65 28 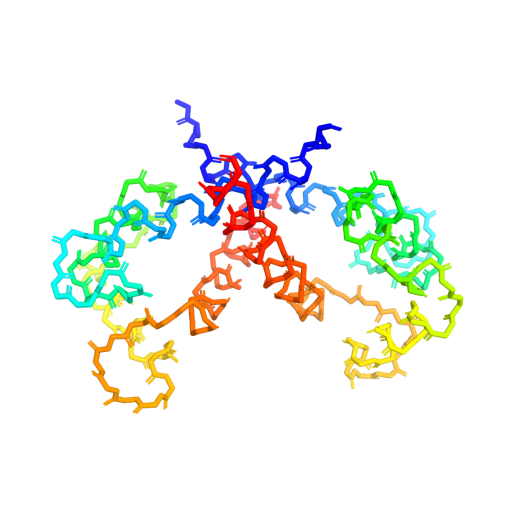GLU B C 1
ATOM 1009 O O . GLU B 1 28 ? -17.536 9.039 6.956 1.00 36.06 28 GLU B O 1
ATOM 1015 N N . THR B 1 29 ? -17.518 8.898 4.690 1.00 33.40 29 THR B N 1
ATOM 1016 C CA . THR B 1 29 ? -18.327 7.665 4.630 1.00 31.96 29 THR B CA 1
ATOM 1017 C C . THR B 1 29 ? -17.603 6.646 3.764 1.00 33.10 29 THR B C 1
ATOM 1018 O O . THR B 1 29 ? -16.828 7.054 2.906 1.00 31.94 29 THR B O 1
ATOM 1022 N N . LEU B 1 30 ? -17.873 5.368 4.002 1.00 33.58 30 LEU B N 1
ATOM 1023 C CA . LEU B 1 30 ? -17.413 4.269 3.141 1.00 30.70 30 LEU B CA 1
ATOM 1024 C C . LEU B 1 30 ? -18.512 3.875 2.155 1.00 31.39 30 LEU B C 1
ATOM 1025 O O . LEU B 1 30 ? -19.629 3.476 2.614 1.00 30.96 30 LEU B O 1
ATOM 1030 N N . SER B 1 31 ? -18.170 3.803 0.869 1.00 31.57 31 SER B N 1
ATOM 1031 C CA . SER B 1 31 ? -18.952 3.044 -0.136 1.00 29.70 31 SER B CA 1
ATOM 1032 C C . SER B 1 31 ? -18.682 1.563 0.077 1.00 31.47 31 SER B C 1
ATOM 1033 O O . SER B 1 31 ? -17.699 1.236 0.793 1.00 29.23 31 SER B O 1
ATOM 1036 N N . LEU B 1 32 ? -19.431 0.719 -0.623 1.00 29.66 32 LEU B N 1
ATOM 1037 C CA . LEU B 1 32 ? -19.206 -0.751 -0.603 1.00 34.10 32 LEU B CA 1
ATOM 1038 C C . LEU B 1 32 ? -17.777 -1.067 -1.067 1.00 32.90 32 LEU B C 1
ATOM 1039 O O . LEU B 1 32 ? -17.085 -1.880 -0.425 1.00 31.20 32 LEU B O 1
ATOM 1044 N N . GLU B 1 33 ? -17.326 -0.431 -2.140 1.00 32.95 33 GLU B N 1
ATOM 1045 C CA . GLU B 1 33 ? -15.954 -0.644 -2.678 1.00 33.35 33 GLU B CA 1
ATOM 1046 C C . GLU B 1 33 ? -14.880 -0.160 -1.703 1.00 30.23 33 GLU B C 1
ATOM 1047 O O . GLU B 1 33 ? -13.813 -0.796 -1.674 1.00 29.35 33 GLU B O 1
ATOM 1050 N N . GLU B 1 34 ? -15.099 0.949 -0.997 1.00 32.11 34 GLU B N 1
ATOM 1051 C CA . GLU B 1 34 ? -14.139 1.448 0.006 1.00 31.19 34 GLU B CA 1
ATOM 1052 C C . GLU B 1 34 ? -14.118 0.458 1.159 1.00 29.72 34 GLU B C 1
ATOM 1053 O O . GLU B 1 34 ? -13.001 0.154 1.646 1.00 28.75 34 GLU B O 1
ATOM 1059 N N . LEU B 1 35 ? -15.291 -0.062 1.566 1.00 28.90 35 LEU B N 1
ATOM 1060 C CA . LEU B 1 35 ? -15.359 -1.064 2.666 1.00 27.33 35 LEU B CA 1
ATOM 1061 C C . LEU B 1 35 ? -14.628 -2.318 2.199 1.00 29.74 35 LEU B C 1
ATOM 1062 O O . LEU B 1 35 ? -13.857 -2.890 2.994 1.00 27.47 35 LEU B O 1
ATOM 1067 N N . LYS B 1 36 ? -14.826 -2.736 0.958 1.00 29.55 36 LYS B N 1
ATOM 1068 C CA . LYS B 1 36 ? -14.159 -3.962 0.449 1.00 31.06 36 LYS B CA 1
ATOM 1069 C C . LYS B 1 36 ? -12.630 -3.798 0.529 1.00 30.49 36 LYS B C 1
ATOM 1070 O O . LYS B 1 36 ? -11.958 -4.687 1.057 1.00 29.20 36 LYS B O 1
ATOM 1076 N N . ALA B 1 37 ? -12.091 -2.677 0.066 1.00 29.84 37 ALA B N 1
ATOM 1077 C CA . ALA B 1 37 ? -10.643 -2.385 0.138 1.00 32.49 37 ALA B CA 1
ATOM 1078 C C . ALA B 1 37 ? -10.192 -2.383 1.615 1.00 31.77 37 ALA B C 1
ATOM 1079 O O . ALA B 1 37 ? -9.129 -2.918 1.955 1.00 27.65 37 ALA B O 1
ATOM 1081 N N . LEU B 1 38 ? -10.927 -1.712 2.497 1.00 30.31 38 LEU B N 1
ATOM 1082 C CA . LEU B 1 38 ? -10.562 -1.617 3.941 1.00 28.95 38 LEU B CA 1
ATOM 1083 C C . LEU B 1 38 ? -10.425 -3.028 4.515 1.00 26.48 38 LEU B C 1
ATOM 1084 O O . LEU B 1 38 ? -9.409 -3.345 5.176 1.00 28.67 38 LEU B O 1
ATOM 1089 N N . LEU B 1 39 ? -11.407 -3.889 4.273 1.00 27.68 39 LEU B N 1
ATOM 1090 C CA . LEU B 1 39 ? -11.398 -5.262 4.844 1.00 28.38 39 LEU B CA 1
ATOM 1091 C C . LEU B 1 39 ? -10.265 -6.103 4.276 1.00 28.40 39 LEU B C 1
ATOM 1092 O O . LEU B 1 39 ? -9.521 -6.775 5.080 1.00 27.64 39 LEU B O 1
ATOM 1097 N N . LEU B 1 40 ? -10.139 -6.152 2.963 1.00 32.21 40 LEU B N 1
ATOM 1098 C CA . LEU B 1 40 ? -9.119 -7.006 2.304 1.00 32.08 40 LEU B CA 1
ATOM 1099 C C . LEU B 1 40 ? -7.728 -6.602 2.775 1.00 33.69 40 LEU B C 1
ATOM 1100 O O . LEU B 1 40 ? -6.920 -7.490 3.065 1.00 35.11 40 LEU B O 1
ATOM 1105 N N . ASP B 1 41 ? -7.472 -5.306 2.936 1.00 31.06 41 ASP B N 1
ATOM 1106 C CA . ASP B 1 41 ? -6.124 -4.831 3.361 1.00 33.32 41 ASP B CA 1
ATOM 1107 C C . ASP B 1 41 ? -5.930 -4.948 4.880 1.00 33.50 41 ASP B C 1
ATOM 1108 O O . ASP B 1 41 ? -4.792 -5.151 5.335 1.00 32.74 41 ASP B O 1
ATOM 1113 N N . SER B 1 42 ? -6.973 -4.734 5.678 1.00 29.22 42 SER B N 1
ATOM 1114 C CA . SER B 1 42 ? -6.870 -4.526 7.140 1.00 28.86 42 SER B CA 1
ATOM 1115 C C . SER B 1 42 ? -7.120 -5.798 7.933 1.00 29.01 42 SER B C 1
ATOM 1116 O O . SER B 1 42 ? -6.524 -5.942 9.005 1.00 29.93 42 SER B O 1
ATOM 1119 N N . VAL B 1 43 ? -8.030 -6.669 7.479 1.00 28.48 43 VAL B N 1
ATOM 1120 C CA . VAL B 1 43 ? -8.345 -7.872 8.278 1.00 27.15 43 VAL B CA 1
ATOM 1121 C C . VAL B 1 43 ? -8.209 -9.106 7.380 1.00 30.97 43 VAL B C 1
ATOM 1122 O O . VAL B 1 43 ? -9.171 -9.855 7.211 1.00 32.31 43 VAL B O 1
ATOM 1126 N N . PRO B 1 44 ? -7.032 -9.317 6.764 1.00 31.08 44 PRO B N 1
ATOM 1127 C CA . PRO B 1 44 ? -6.841 -10.434 5.821 1.00 34.89 44 PRO B CA 1
ATOM 1128 C C . PRO B 1 44 ? -7.025 -11.822 6.454 1.00 38.45 44 PRO B C 1
ATOM 1129 O O . PRO B 1 44 ? -7.583 -12.677 5.785 1.00 38.85 44 PRO B O 1
ATOM 1133 N N . ARG B 1 45 ? -6.623 -12.012 7.709 1.00 39.92 45 ARG B N 1
ATOM 1134 C CA . ARG B 1 45 ? -6.766 -13.335 8.373 1.00 44.60 45 ARG B CA 1
ATOM 1135 C C . ARG B 1 45 ? -8.228 -13.731 8.334 1.00 44.40 45 ARG B C 1
ATOM 1136 O O . ARG B 1 45 ? -8.520 -14.845 7.890 1.00 52.18 45 ARG B O 1
ATOM 1144 N N . PHE B 1 46 ? -9.109 -12.823 8.728 1.00 39.08 46 PHE B N 1
ATOM 1145 C CA . PHE B 1 46 ? -10.562 -13.062 8.725 1.00 39.68 46 PHE B CA 1
ATOM 1146 C C . PHE B 1 46 ? -11.013 -13.292 7.282 1.00 43.57 46 PHE B C 1
ATOM 1147 O O . PHE B 1 46 ? -11.672 -14.317 7.028 1.00 45.56 46 PHE B O 1
ATOM 1155 N N . MET B 1 47 ? -10.684 -12.362 6.376 1.00 37.36 47 MET B N 1
ATOM 1156 C CA . MET B 1 47 ? -11.239 -12.342 4.996 1.00 37.37 47 MET B CA 1
ATOM 1157 C C . MET B 1 47 ? -10.811 -13.624 4.269 1.00 38.34 47 MET B C 1
ATOM 1158 O O . MET B 1 47 ? -11.616 -14.126 3.468 1.00 39.73 47 MET B O 1
ATOM 1163 N N . ASP B 1 48 ? -9.593 -14.100 4.524 1.00 38.52 48 ASP B N 1
ATOM 1164 C CA . ASP B 1 48 ? -9.019 -15.306 3.865 1.00 42.20 48 ASP B CA 1
ATOM 1165 C C . ASP B 1 48 ? -9.892 -16.538 4.152 1.00 47.70 48 ASP B C 1
ATOM 1166 O O . ASP B 1 48 ? -9.829 -17.481 3.322 1.00 50.82 48 ASP B O 1
ATOM 1171 N N . THR B 1 49 ? -10.640 -16.554 5.263 1.00 44.18 49 THR B N 1
ATOM 1172 C CA . THR B 1 49 ? -11.389 -17.744 5.751 1.00 48.20 49 THR B CA 1
ATOM 1173 C C . THR B 1 49 ? -12.706 -17.914 4.978 1.00 54.91 49 THR B C 1
ATOM 1174 O O . THR B 1 49 ? -13.253 -19.051 5.006 1.00 52.49 49 THR B O 1
ATOM 1178 N N . LEU B 1 50 ? -13.192 -16.863 4.306 1.00 49.73 50 LEU B N 1
ATOM 1179 C CA . LEU B 1 50 ? -14.563 -16.797 3.723 1.00 51.47 50 LEU B CA 1
ATOM 1180 C C . LEU B 1 50 ? -14.679 -17.494 2.348 1.00 48.36 50 LEU B C 1
ATOM 1181 O O . LEU B 1 50 ? -15.814 -17.745 1.951 1.00 53.02 50 LEU B O 1
ATOM 1186 N N . GLY B 1 51 ? -13.591 -17.682 1.592 1.00 50.92 51 GLY B N 1
ATOM 1187 C CA . GLY B 1 51 ? -13.599 -18.385 0.288 1.00 50.62 51 GLY B CA 1
ATOM 1188 C C . GLY B 1 51 ? -14.570 -17.811 -0.745 1.00 51.43 51 GLY B C 1
ATOM 1189 O O . GLY B 1 51 ? -14.568 -16.575 -0.966 1.00 48.34 51 GLY B O 1
ATOM 1190 N N . ARG B 1 52 ? -15.401 -18.668 -1.347 0.65 46.85 52 ARG B N 1
ATOM 1191 C CA . ARG B 1 52 ? -16.154 -18.369 -2.596 0.65 47.00 52 ARG B CA 1
ATOM 1192 C C . ARG B 1 52 ? -17.200 -17.279 -2.330 0.65 46.46 52 ARG B C 1
ATOM 1193 O O . ARG B 1 52 ? -17.471 -16.492 -3.232 0.65 42.46 52 ARG B O 1
ATOM 1201 N N . ARG B 1 53 ? -17.775 -17.266 -1.131 1.00 50.10 53 ARG B N 1
ATOM 1202 C CA . ARG B 1 53 ? -18.921 -16.401 -0.740 1.00 62.01 53 ARG B CA 1
ATOM 1203 C C . ARG B 1 53 ? -18.412 -15.089 -0.099 1.00 57.52 53 ARG B C 1
ATOM 1204 O O . ARG B 1 53 ? -19.241 -14.312 0.405 1.00 54.18 53 ARG B O 1
ATOM 1212 N N . GLN B 1 54 ? -17.103 -14.820 -0.143 1.00 53.57 54 GLN B N 1
ATOM 1213 C CA . GLN B 1 54 ? -16.502 -13.534 0.317 1.00 51.16 54 GLN B CA 1
ATOM 1214 C C . GLN B 1 54 ? -17.334 -12.338 -0.174 1.00 49.71 54 GLN B C 1
ATOM 1215 O O . GLN B 1 54 ? -17.769 -11.520 0.643 1.00 48.83 54 GLN B O 1
ATOM 1221 N N . PRO B 1 55 ? -17.609 -12.173 -1.492 1.00 49.71 55 PRO B N 1
ATOM 1222 C CA . PRO B 1 55 ? -18.363 -11.006 -1.969 1.00 45.68 55 PRO B CA 1
ATOM 1223 C C . PRO B 1 55 ? -19.783 -10.917 -1.403 1.00 47.07 55 PRO B C 1
ATOM 1224 O O . PRO B 1 55 ? -20.251 -9.827 -1.145 1.00 46.10 55 P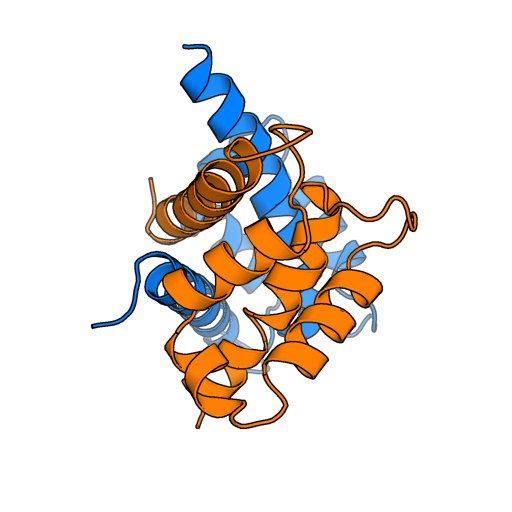RO B O 1
ATOM 1228 N N . TYR B 1 56 ? -20.451 -12.064 -1.229 1.00 48.04 56 TYR B N 1
ATOM 1229 C CA . TYR B 1 56 ? -21.810 -12.152 -0.637 1.00 45.98 56 TYR B CA 1
ATOM 1230 C C . TYR B 1 56 ? -21.721 -11.700 0.821 1.00 43.82 56 TYR B C 1
ATOM 1231 O O . TYR B 1 56 ? -22.571 -10.907 1.260 1.00 45.73 56 TYR B O 1
ATOM 1240 N N . TYR B 1 57 ? -20.695 -12.157 1.545 1.00 46.06 57 TYR B N 1
ATOM 1241 C CA . TYR B 1 57 ? -20.489 -11.768 2.959 1.00 43.64 57 TYR B CA 1
ATOM 1242 C C . TYR B 1 57 ? -20.293 -10.243 3.072 1.00 45.86 57 TYR B C 1
ATOM 1243 O O . TYR B 1 57 ? -20.879 -9.655 3.995 1.00 42.53 57 TYR B O 1
ATOM 1252 N N . ILE B 1 58 ? -19.476 -9.632 2.206 1.00 41.46 58 ILE B N 1
ATOM 1253 C CA . ILE B 1 58 ? -19.140 -8.177 2.307 1.00 39.70 58 ILE B CA 1
ATOM 1254 C C . ILE B 1 58 ? -20.430 -7.363 2.075 1.00 40.69 58 ILE B C 1
ATOM 1255 O O . ILE B 1 58 ? -20.656 -6.400 2.827 1.00 38.36 58 ILE B O 1
ATOM 1260 N N . THR B 1 59 ? -21.269 -7.748 1.102 1.00 39.24 59 THR B N 1
ATOM 1261 C CA . THR B 1 59 ? -22.549 -7.057 0.785 1.00 41.84 59 THR B CA 1
ATOM 1262 C C . THR B 1 59 ? -23.538 -7.237 1.943 1.00 40.52 59 THR B C 1
ATOM 1263 O O . THR B 1 59 ? -24.213 -6.266 2.329 1.00 37.24 59 THR B O 1
ATOM 1267 N N . GLU B 1 60 ? -23.635 -8.441 2.513 1.00 41.50 60 GLU B N 1
ATOM 1268 C CA . GLU B 1 60 ? -24.501 -8.670 3.704 1.00 41.90 60 GLU B CA 1
ATOM 1269 C C . GLU B 1 60 ? -24.014 -7.785 4.866 1.00 37.68 60 GLU B C 1
ATOM 1270 O O . GLU B 1 60 ? -24.833 -7.113 5.470 1.00 36.50 60 GLU B O 1
ATOM 1272 N N . LEU B 1 61 ? -22.705 -7.723 5.134 1.00 40.03 61 LEU B N 1
ATOM 1273 C CA . LEU B 1 61 ? -22.150 -6.926 6.261 1.00 37.56 61 LEU B CA 1
ATOM 1274 C C . LEU B 1 61 ? -22.484 -5.447 6.039 1.00 37.26 61 LEU B C 1
ATOM 1275 O O . LEU B 1 61 ? -22.961 -4.768 6.978 1.00 36.24 61 LEU B O 1
ATOM 1280 N N . PHE B 1 62 ? -22.250 -4.973 4.819 1.00 34.92 62 PHE B N 1
ATOM 1281 C CA . PHE B 1 62 ? -22.492 -3.560 4.435 1.00 30.91 62 PHE B CA 1
ATOM 1282 C C . PHE B 1 62 ? -23.964 -3.193 4.639 1.00 32.43 62 PHE B C 1
ATOM 1283 O O . PHE B 1 62 ? -24.237 -2.148 5.269 1.00 33.41 62 PHE B O 1
ATOM 1291 N N . ARG B 1 63 ? -24.892 -3.994 4.112 1.00 35.51 63 ARG B N 1
ATOM 1292 C CA . ARG B 1 63 ? -26.347 -3.711 4.255 1.00 42.05 63 ARG B CA 1
ATOM 1293 C C . ARG B 1 63 ? -26.754 -3.773 5.736 1.00 37.38 63 ARG B C 1
ATOM 1294 O O . ARG B 1 63 ? -27.500 -2.899 6.162 1.00 36.57 63 ARG B O 1
ATOM 1302 N N . ALA B 1 64 ? -26.231 -4.706 6.524 1.00 37.92 64 ALA B N 1
ATOM 1303 C CA . ALA B 1 64 ? -26.512 -4.770 7.975 1.00 38.88 64 ALA B CA 1
ATOM 1304 C C . ALA B 1 64 ? -26.013 -3.496 8.675 1.00 37.45 64 ALA B C 1
ATOM 1305 O O . ALA B 1 64 ? -26.655 -3.051 9.591 1.00 38.83 64 ALA B O 1
ATOM 1307 N N . ALA B 1 65 ? -24.874 -2.932 8.267 1.00 36.11 65 ALA B N 1
ATOM 1308 C CA . ALA B 1 65 ? -24.265 -1.760 8.928 1.00 33.62 65 ALA B CA 1
ATOM 1309 C C . ALA B 1 65 ? -24.975 -0.475 8.506 1.00 32.90 65 ALA B C 1
ATOM 1310 O O . ALA B 1 65 ? -25.021 0.479 9.315 1.00 32.51 65 ALA B O 1
ATOM 1312 N N . ASP B 1 66 ? -25.492 -0.449 7.278 1.00 33.17 66 ASP B N 1
ATOM 1313 C CA . ASP B 1 66 ? -26.102 0.747 6.660 1.00 34.40 66 ASP B CA 1
ATOM 1314 C C . ASP B 1 66 ? -27.535 0.905 7.191 1.00 37.34 66 ASP B C 1
ATOM 1315 O O . 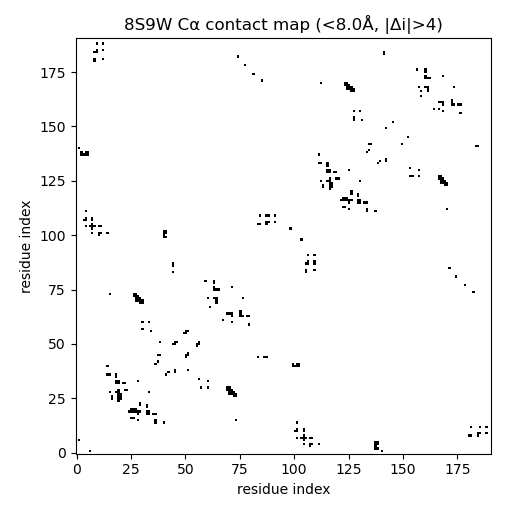ASP B 1 66 ? -28.474 0.777 6.384 1.00 36.91 66 ASP B O 1
ATOM 1320 N N . LYS B 1 67 ? -27.674 1.217 8.478 1.00 41.54 67 LYS B N 1
ATOM 1321 C CA . LYS B 1 67 ? -28.980 1.258 9.185 1.00 44.07 67 LYS B CA 1
ATOM 1322 C C . LYS B 1 67 ? -29.932 2.267 8.522 1.00 43.64 67 LYS B C 1
ATOM 1323 O O . LYS B 1 67 ? -31.130 1.953 8.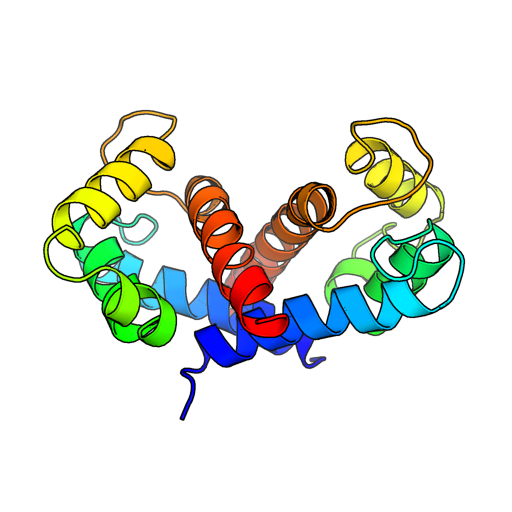443 1.00 44.62 67 LYS B O 1
ATOM 1329 N N . ASN B 1 68 ? -29.446 3.410 8.032 1.00 39.52 68 ASN B N 1
ATOM 1330 C CA . ASN B 1 68 ? -30.307 4.464 7.409 1.00 41.13 68 ASN B CA 1
ATOM 1331 C C . ASN B 1 68 ? -30.451 4.256 5.890 1.00 41.10 68 ASN B C 1
ATOM 1332 O O . ASN B 1 68 ? -31.033 5.127 5.229 1.00 44.46 68 ASN B O 1
ATOM 1337 N N . LYS B 1 69 ? -29.971 3.144 5.332 1.00 42.50 69 LYS B N 1
ATOM 1338 C CA . LYS B 1 69 ? -30.202 2.725 3.917 1.00 43.13 69 LYS B CA 1
ATOM 1339 C C . LYS B 1 69 ? -29.807 3.802 2.886 1.00 45.79 69 LYS B C 1
ATOM 1340 O O . LYS B 1 69 ? -30.439 3.846 1.802 1.00 47.21 69 LYS B O 1
ATOM 1344 N N . ASP B 1 70 ? -28.791 4.628 3.152 1.00 36.64 70 ASP B N 1
ATOM 1345 C CA . ASP B 1 70 ? -28.342 5.662 2.179 1.00 37.33 70 ASP B CA 1
ATOM 1346 C C . ASP B 1 70 ? -27.181 5.117 1.329 1.00 36.42 70 ASP B C 1
ATOM 1347 O O . ASP B 1 70 ? -26.556 5.927 0.609 1.00 35.27 70 ASP B O 1
ATOM 1352 N N . ASN B 1 71 ? -26.860 3.813 1.467 1.00 36.06 71 ASN B N 1
ATOM 1353 C CA . ASN B 1 71 ? -25.826 3.113 0.654 1.00 38.35 71 ASN B CA 1
ATOM 1354 C C . ASN B 1 71 ? -24.417 3.682 0.918 1.00 34.65 71 ASN B C 1
ATOM 1355 O O . ASN B 1 71 ? -23.557 3.635 0.007 1.00 34.90 71 ASN B O 1
ATOM 1360 N N . GLN B 1 72 ? -24.143 4.164 2.132 1.00 34.52 72 GLN B N 1
ATOM 1361 C CA . GLN B 1 72 ? -22.763 4.506 2.557 1.00 35.25 72 GLN B CA 1
ATOM 1362 C C . GLN B 1 72 ? -22.689 4.296 4.069 1.00 35.24 72 GLN B C 1
ATOM 1363 O O . GLN B 1 72 ? -23.733 4.369 4.758 1.00 30.11 72 GLN B O 1
ATOM 1369 N N . ILE B 1 73 ? -21.508 3.978 4.572 1.00 33.52 73 ILE B N 1
ATOM 1370 C CA . ILE B 1 73 ? -21.287 3.711 6.017 1.00 29.98 73 ILE B CA 1
ATOM 1371 C C . ILE B 1 73 ? -20.660 4.961 6.612 1.00 30.26 73 ILE B C 1
ATOM 1372 O O . ILE B 1 73 ? -19.495 5.213 6.289 1.00 30.85 73 ILE B 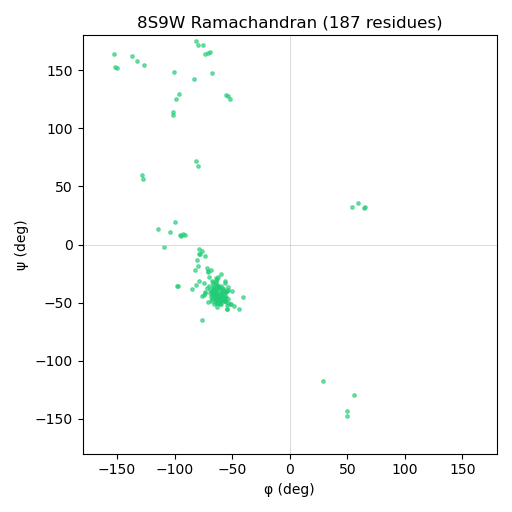O 1
ATOM 1377 N N . CYS B 1 74 ? -21.357 5.658 7.509 1.00 31.56 74 CYS B N 1
ATOM 1378 C CA . CYS B 1 74 ? -20.771 6.755 8.309 1.00 34.80 74 CYS B CA 1
ATOM 1379 C C . CYS B 1 74 ? -19.977 6.159 9.491 1.00 31.95 74 CYS B C 1
ATOM 1380 O O . CYS B 1 74 ? -20.036 4.922 9.728 1.00 30.97 74 CYS B O 1
ATOM 1383 N N . PHE B 1 75 ? -19.241 6.995 10.217 1.00 34.05 75 PHE B N 1
ATOM 1384 C CA . PHE B 1 75 ? -18.396 6.506 11.333 1.00 33.01 75 PHE B CA 1
ATOM 1385 C C . PHE B 1 75 ? -19.251 5.744 12.355 1.00 36.80 75 PHE B C 1
ATOM 1386 O O . PHE B 1 75 ? -18.854 4.635 12.756 1.00 31.76 75 PHE B O 1
ATOM 1394 N N . ASP B 1 76 ? -20.410 6.282 12.750 1.00 35.46 76 ASP B N 1
ATOM 1395 C CA . ASP B 1 76 ? -21.285 5.625 13.754 1.00 37.65 76 ASP B CA 1
ATOM 1396 C C . ASP B 1 76 ? -21.702 4.232 13.254 1.00 35.29 76 ASP B C 1
ATOM 1397 O O . ASP B 1 76 ? -21.673 3.276 14.049 1.00 37.11 76 ASP B O 1
ATOM 1402 N N . GLU B 1 77 ? -22.047 4.087 11.972 1.00 33.14 77 GLU B N 1
ATOM 1403 C CA . GLU B 1 77 ? -22.466 2.784 11.393 1.00 33.54 77 GLU B CA 1
ATOM 1404 C C . GLU B 1 77 ? -21.273 1.837 11.309 1.00 32.68 77 GLU B C 1
ATOM 1405 O O . GLU B 1 77 ? -21.498 0.638 11.385 1.00 36.19 77 GLU B O 1
ATOM 1411 N N . PHE B 1 78 ? -20.060 2.372 11.186 1.00 30.78 78 PHE B N 1
ATOM 1412 C CA . PHE B 1 78 ? -18.838 1.564 11.105 1.00 30.99 78 PHE B CA 1
ATOM 1413 C C . PHE B 1 78 ? -18.665 0.788 12.417 1.00 33.00 78 PHE B C 1
ATOM 1414 O O . PHE B 1 78 ? -18.046 -0.286 12.364 1.00 32.13 78 PHE B O 1
ATOM 1422 N N . LEU B 1 79 ? -19.145 1.324 13.551 1.00 32.65 79 LEU B N 1
ATOM 1423 C CA . LEU B 1 79 ? -19.082 0.621 14.874 1.00 36.57 79 LEU B CA 1
ATOM 1424 C C . LEU B 1 79 ? -19.690 -0.770 14.768 1.00 34.59 79 LEU B C 1
ATOM 1425 O O . LEU B 1 79 ? -19.144 -1.702 15.383 1.00 36.75 79 LEU B O 1
ATOM 1430 N N . TYR B 1 80 ? -20.740 -0.922 13.974 1.00 34.19 80 TYR B N 1
ATOM 1431 C CA . TYR B 1 80 ? -21.384 -2.239 13.738 1.00 35.88 80 TYR B CA 1
ATOM 1432 C C . TYR B 1 80 ? -20.349 -3.204 13.170 1.00 36.14 80 TYR B C 1
ATOM 1433 O O . TYR B 1 80 ? -20.257 -4.362 13.611 1.00 34.80 80 TYR B O 1
ATOM 1442 N N . ILE B 1 81 ? -19.592 -2.740 12.170 1.00 34.11 81 ILE B N 1
ATOM 1443 C CA . ILE B 1 81 ? -18.593 -3.570 11.449 1.00 32.39 81 ILE B CA 1
ATOM 1444 C C . ILE B 1 81 ? -17.449 -3.886 12.406 1.00 31.86 81 ILE B C 1
ATOM 1445 O O . ILE B 1 81 ? -17.012 -5.039 12.415 1.00 31.62 81 ILE B O 1
ATOM 1450 N N . LEU B 1 82 ? -16.968 -2.882 13.153 1.00 29.07 82 LEU B N 1
ATOM 1451 C CA . LEU B 1 82 ? -15.912 -3.089 14.166 1.00 31.24 82 LEU B CA 1
ATOM 1452 C C . LEU B 1 82 ? -16.383 -4.140 15.168 1.00 31.49 82 LEU B C 1
ATOM 1453 O O . LEU B 1 82 ? -15.604 -5.048 15.498 1.00 30.99 82 LEU B O 1
ATOM 1458 N N . GLY B 1 83 ? -17.643 -4.089 15.585 1.00 31.95 83 GLY B N 1
ATOM 1459 C CA . GLY B 1 83 ? -18.132 -5.095 16.555 1.00 32.54 83 GLY B CA 1
ATOM 1460 C C . GLY B 1 83 ? -18.018 -6.497 15.990 1.00 33.68 83 GLY B C 1
ATOM 1461 O O . GLY B 1 83 ? -17.520 -7.394 16.702 1.00 32.03 83 GLY B O 1
ATOM 1462 N N . LYS B 1 84 ? -18.417 -6.672 14.731 1.00 34.36 84 LYS B N 1
ATOM 1463 C CA . LYS B 1 84 ? -18.380 -7.999 14.050 1.00 33.49 84 LYS B CA 1
ATOM 1464 C C . LYS B 1 84 ? -16.949 -8.460 13.908 1.00 33.74 84 LYS B C 1
ATOM 1465 O O . LYS B 1 84 ? -16.676 -9.655 14.194 1.00 33.45 84 LYS B O 1
ATOM 1471 N N . LEU B 1 85 ? -16.047 -7.550 13.559 1.00 31.58 85 LEU B N 1
ATOM 1472 C CA . LEU B 1 85 ? -14.603 -7.897 13.380 1.00 32.05 85 LEU B CA 1
ATOM 1473 C C . LEU B 1 85 ? -14.007 -8.328 14.726 1.00 31.20 85 LEU B C 1
ATOM 1474 O O . LEU B 1 85 ? -13.320 -9.370 14.778 1.00 34.86 85 LEU B O 1
ATOM 1479 N N . VAL B 1 86 ? -14.268 -7.566 15.790 1.00 31.94 86 VAL B N 1
ATOM 1480 C CA A VAL B 1 86 ? -13.737 -7.822 17.157 0.50 30.89 86 VAL B CA 1
ATOM 1481 C CA B VAL B 1 86 ? -13.660 -7.859 17.112 0.50 31.18 86 VAL B CA 1
ATOM 1482 C C . VAL B 1 86 ? -14.202 -9.212 17.597 1.00 33.68 86 VAL B C 1
ATOM 1483 O O . VAL B 1 86 ? -13.393 -9.993 18.085 1.00 34.37 86 VAL B O 1
ATOM 1490 N N . LYS B 1 87 ? -15.473 -9.513 17.367 1.00 34.31 87 LYS B N 1
ATOM 1491 C CA . LYS B 1 87 ? -16.047 -10.825 17.763 1.00 36.39 87 LYS B CA 1
ATOM 1492 C C . LYS B 1 87 ? -15.402 -11.943 16.950 1.00 37.03 87 LYS B C 1
ATOM 1493 O O . LYS B 1 87 ? -15.073 -12.956 17.553 1.00 36.28 87 LYS B O 1
ATOM 1499 N N . ASP B 1 88 ? -15.156 -11.736 15.659 1.00 36.33 88 ASP B N 1
ATOM 1500 C CA . ASP B 1 88 ? -14.521 -12.781 14.824 1.00 38.44 88 ASP B CA 1
ATOM 1501 C C . ASP B 1 88 ? -13.098 -13.032 15.318 1.00 38.29 88 ASP B C 1
ATOM 1502 O O . ASP B 1 88 ? -12.722 -14.204 15.461 1.00 38.32 88 ASP B O 1
ATOM 1507 N N . TYR B 1 89 ? -12.303 -11.983 15.517 1.00 32.68 89 TYR B N 1
ATOM 1508 C CA . TYR B 1 89 ? -10.926 -12.128 16.038 1.00 37.59 89 TYR B CA 1
ATOM 1509 C C . TYR B 1 89 ? -10.957 -12.705 17.463 1.00 38.21 89 TYR B C 1
ATOM 1510 O O . TYR B 1 89 ? -10.038 -13.408 17.828 1.00 41.75 89 TYR B O 1
ATOM 1519 N N . HIS B 1 90 ? -11.980 -12.415 18.242 1.00 36.66 90 HIS B N 1
ATOM 1520 C CA . HIS B 1 90 ? -12.142 -13.018 19.590 1.00 39.96 90 HIS B CA 1
ATOM 1521 C C . HIS B 1 90 ? -12.249 -14.541 19.463 1.00 44.54 90 HIS B C 1
ATOM 1522 O O . HIS B 1 90 ? -11.527 -15.228 20.192 1.00 42.43 90 HIS B O 1
ATOM 1529 N N . LEU B 1 91 ? -13.112 -15.038 18.572 1.00 42.10 91 LEU B N 1
ATOM 1530 C CA . LEU B 1 91 ? -13.225 -16.500 18.298 1.00 48.61 91 LEU B CA 1
ATOM 1531 C C . LEU B 1 91 ? -11.859 -17.067 17.875 1.00 55.33 91 LEU B C 1
ATOM 1532 O O . LEU B 1 91 ? -11.607 -18.226 18.221 1.00 61.62 91 LEU B O 1
ATOM 1534 N N . GLN B 1 92 ? -10.997 -16.287 17.207 1.00 56.08 92 GLN B N 1
ATOM 1535 C CA . GLN B 1 92 ? -9.623 -16.709 16.809 1.00 55.19 92 GLN B CA 1
ATOM 1536 C C . GLN B 1 92 ? -8.687 -16.687 18.024 1.00 61.42 92 GLN B C 1
ATOM 1537 O O . GLN B 1 92 ? -7.882 -17.600 18.159 1.00 67.35 92 GLN B O 1
ATOM 1543 N N . PHE B 1 93 ? -8.752 -15.638 18.845 1.00 65.89 93 PHE B N 1
ATOM 1544 C CA . PHE B 1 93 ? -7.935 -15.466 20.076 1.00 69.25 93 PHE B CA 1
ATOM 1545 C C . PHE B 1 93 ? -8.034 -16.744 20.927 1.00 69.30 93 PHE B C 1
ATOM 1546 O O . PHE B 1 93 ? -7.000 -17.169 21.468 1.00 68.20 93 PHE B O 1
ATOM 1554 N N . HIS B 1 94 ? -9.225 -17.348 21.007 1.00 64.78 94 HIS B N 1
ATOM 1555 C CA . HIS B 1 94 ? -9.494 -18.619 21.740 1.00 69.72 94 HIS B CA 1
ATOM 1556 C C . HIS B 1 94 ? -8.976 -19.823 20.936 1.00 81.16 94 HIS B C 1
ATOM 1557 O O . HIS B 1 94 ? -8.044 -20.492 21.429 1.00 84.48 94 HIS B O 1
ATOM 1564 N N . ARG B 1 95 ? -9.554 -20.080 19.751 1.00 85.26 95 ARG B N 1
ATOM 1565 C CA . ARG B 1 95 ? -9.285 -21.257 18.882 1.00 85.69 95 ARG B CA 1
ATOM 1566 C C . ARG B 1 95 ? -7.967 -21.075 18.116 1.00 85.52 95 ARG B C 1
ATOM 1567 O O . ARG B 1 95 ? -6.940 -20.669 18.663 1.00 85.36 95 ARG B O 1
#

Nearest PDB structures (foldseek):
  8s9w-assembly1_B  TM=1.011E+00  e=1.597E-15  Mus musculus
  8s9w-assembly1_A  TM=9.738E-01  e=3.047E-13  Mus musculus
  4ggf-assembly1_L  TM=9.234E-01  e=2.664E-05  Homo sapiens
  3psr-assembly1_B  TM=8.718E-01  e=1.625E-05  Homo sapiens
  4aqj-assembly1_A-2  TM=8.630E-01  e=3.628E-05  Homo sapiens

Organism: Mus musculus (NCBI:txid10090)